Protein AF-A0A559PQI2-F1 (afdb_monomer_lite)

Sequence (240 aa):
MRKLFTILLSTFFYSIIFISCSTEQEENLELEKQQTKEYFYLKNADGSVVINIEPEMRNLTFEDLKSHNRIEDAKAFLNTYDKQGFLIPKKPKSKPEQGPQKITDFYYGYHVEEYGWSSFSDPVADSSPNEYFLGTIAESKRLEAFYLNLNGLDICYEAHLTLVGWQGTKCKGSTAGTTGQQRQIEAIRVYFNDGSGIAYYKSYIENRGWESSWSTNGAISGTTNQDLRLEGFKVRFYFY

pLDDT: mean 82.69, std 19.49, range [35.47, 98.88]

Secondary structure (DSSP, 8-state):
---------SSHHHHHHHHHHHHHHHHHHHHHHHHT------B-TTS-B-SB--HHHHHHHHHHHHHTT-HHHHHHHHHHB-TTSBB--SS-----SS-------EEEEEEETTTEEPPS------SSTTEEEEE-SSS-PPEEEEEEEETTS-EEEEEEETTTEE---EETTPPEE-SSSS--EEEEEEEETTSSEEEEEEEEETTTEE-SS-B-TT--EE-SSS---EEEEEEEEEE-

Structure (mmCIF, N/CA/C/O backbone):
data_AF-A0A559PQI2-F1
#
_entry.id   AF-A0A559PQI2-F1
#
loop_
_atom_site.group_PDB
_atom_site.id
_atom_site.type_symbol
_atom_site.label_atom_id
_atom_site.label_alt_id
_atom_site.label_comp_id
_atom_site.label_asym_id
_atom_site.label_entity_id
_atom_site.label_seq_id
_atom_site.pdbx_PDB_ins_code
_atom_site.Cartn_x
_atom_site.Cartn_y
_atom_site.Cartn_z
_atom_site.occupancy
_atom_site.B_iso_or_equiv
_atom_site.auth_seq_id
_atom_site.auth_comp_id
_atom_site.auth_asym_id
_atom_site.auth_atom_id
_atom_site.pdbx_PDB_model_num
ATOM 1 N N . MET A 1 1 ? 64.096 52.340 -43.214 1.00 45.00 1 MET A N 1
ATOM 2 C CA . MET A 1 1 ? 62.772 52.206 -43.861 1.00 45.00 1 MET A CA 1
ATOM 3 C C . MET A 1 1 ? 62.510 50.746 -44.208 1.00 45.00 1 MET A C 1
ATOM 5 O O . MET A 1 1 ? 63.093 50.263 -45.165 1.00 45.00 1 MET A O 1
ATOM 9 N N . ARG A 1 2 ? 61.683 50.052 -43.417 1.00 39.12 2 ARG A N 1
ATOM 10 C CA . ARG A 1 2 ? 60.763 48.965 -43.821 1.00 39.12 2 ARG A CA 1
ATOM 11 C C . ARG A 1 2 ? 60.080 48.471 -42.541 1.00 39.12 2 ARG A C 1
ATOM 13 O O . ARG A 1 2 ? 60.717 47.854 -41.698 1.00 39.12 2 ARG A O 1
ATOM 20 N N . LYS A 1 3 ? 58.826 48.887 -42.344 1.00 42.50 3 LYS A N 1
ATOM 21 C CA . LYS A 1 3 ? 57.988 48.480 -41.208 1.00 42.50 3 LYS A CA 1
ATOM 22 C C . LYS A 1 3 ? 57.518 47.036 -41.411 1.00 42.50 3 LYS A C 1
ATOM 24 O O . LYS A 1 3 ? 57.236 46.636 -42.537 1.00 42.50 3 LYS A O 1
ATOM 29 N N . LEU A 1 4 ? 57.461 46.313 -40.294 1.00 43.81 4 LEU A N 1
ATOM 30 C CA . LEU A 1 4 ? 56.945 44.960 -40.114 1.00 43.81 4 LEU A CA 1
ATOM 31 C C . LEU A 1 4 ? 55.523 44.813 -40.671 1.00 43.81 4 LEU A C 1
ATOM 33 O O . LEU A 1 4 ? 54.664 45.643 -40.377 1.00 43.81 4 LEU A O 1
ATOM 37 N N . PHE A 1 5 ? 55.256 43.711 -41.367 1.00 47.62 5 PHE A N 1
ATOM 38 C CA . PHE A 1 5 ? 53.900 43.205 -41.548 1.00 47.62 5 PHE A CA 1
ATOM 39 C C . PHE A 1 5 ? 53.911 41.677 -41.465 1.00 47.62 5 PHE A C 1
ATOM 41 O O . PHE A 1 5 ? 54.744 41.032 -42.098 1.00 47.62 5 PHE A O 1
ATOM 48 N N . THR A 1 6 ? 52.929 41.143 -40.728 1.00 51.44 6 THR A N 1
ATOM 49 C CA . THR A 1 6 ? 52.364 39.781 -40.837 1.00 51.44 6 THR A CA 1
ATOM 50 C C . THR A 1 6 ? 53.303 38.592 -40.651 1.00 51.44 6 THR A C 1
ATOM 52 O O . THR A 1 6 ? 53.899 38.178 -41.630 1.00 51.44 6 THR A O 1
ATOM 55 N N . ILE A 1 7 ? 53.287 37.962 -39.464 1.00 48.41 7 ILE A N 1
ATOM 56 C CA . ILE A 1 7 ? 53.014 36.516 -39.278 1.00 48.41 7 ILE A CA 1
ATOM 57 C C . ILE A 1 7 ? 52.497 36.330 -37.839 1.00 48.41 7 ILE A C 1
ATOM 59 O O . ILE A 1 7 ? 53.291 36.335 -36.906 1.00 48.41 7 ILE A O 1
ATOM 63 N N . LEU A 1 8 ? 51.182 36.202 -37.631 1.00 49.44 8 LEU A N 1
ATOM 64 C CA . LEU A 1 8 ? 50.605 35.730 -36.357 1.00 49.44 8 LEU A CA 1
ATOM 65 C C . LEU A 1 8 ? 49.117 35.397 -36.546 1.00 49.44 8 LEU A C 1
ATOM 67 O O . LEU A 1 8 ? 48.264 36.070 -35.989 1.00 49.44 8 LEU A O 1
ATOM 71 N N . LEU A 1 9 ? 48.783 34.411 -37.389 1.00 47.81 9 LEU A N 1
ATOM 72 C CA . LEU A 1 9 ? 47.435 33.815 -37.408 1.00 47.81 9 LEU A CA 1
ATOM 73 C C . LEU A 1 9 ? 47.397 32.513 -38.240 1.00 47.81 9 LEU A C 1
ATOM 75 O O . LEU A 1 9 ? 46.820 32.478 -39.319 1.00 47.81 9 LEU A O 1
ATOM 79 N N . SER A 1 10 ? 48.036 31.423 -37.801 1.00 50.91 10 SER A N 1
ATOM 80 C CA . SER A 1 10 ? 47.741 30.109 -38.423 1.00 50.91 10 SER A CA 1
ATOM 81 C C . SER A 1 10 ? 47.781 28.895 -37.497 1.00 50.91 10 SER A C 1
ATOM 83 O O . SER A 1 10 ? 47.303 27.834 -37.883 1.00 50.91 10 SER A O 1
ATOM 85 N N . THR A 1 11 ? 48.234 29.031 -36.251 1.00 48.19 11 THR A N 1
ATOM 86 C CA . THR A 1 11 ? 48.197 27.927 -35.275 1.00 48.19 11 THR A CA 1
ATOM 87 C C . THR A 1 11 ? 46.937 27.918 -34.409 1.00 48.19 11 THR A C 1
ATOM 89 O O . THR A 1 11 ? 46.647 26.910 -33.776 1.00 48.19 11 THR A O 1
ATOM 92 N N . PHE A 1 12 ? 46.141 28.994 -34.410 1.00 43.97 12 PHE A N 1
ATOM 93 C CA . PHE A 1 12 ? 44.932 29.081 -33.579 1.00 43.97 12 PHE A CA 1
ATOM 94 C C . PHE A 1 12 ? 43.677 28.488 -34.242 1.00 43.97 12 PHE A C 1
ATOM 96 O O . PHE A 1 12 ? 42.754 28.081 -33.548 1.00 43.97 12 PHE A O 1
ATOM 103 N N . PHE A 1 13 ? 43.650 28.373 -35.575 1.00 41.62 13 PHE A N 1
ATOM 104 C CA . PHE A 1 13 ? 42.501 27.803 -36.294 1.00 41.62 13 PHE A CA 1
ATOM 105 C C . PHE A 1 13 ? 42.515 26.269 -36.354 1.00 41.62 13 PHE A C 1
ATOM 107 O O . PHE A 1 13 ? 41.451 25.662 -36.379 1.00 41.62 13 PHE A O 1
ATOM 114 N N . TYR A 1 14 ? 43.690 25.630 -36.306 1.00 42.91 14 TYR A N 1
ATOM 115 C CA . TYR A 1 14 ? 43.780 24.165 -36.294 1.00 42.91 14 TYR A CA 1
ATOM 116 C C . TYR A 1 14 ? 43.374 23.563 -34.938 1.00 42.91 14 TYR A C 1
ATOM 118 O O . TYR A 1 14 ? 42.675 22.555 -34.917 1.00 42.91 14 TYR A O 1
ATOM 126 N N . SER A 1 15 ? 43.714 24.204 -33.810 1.00 45.47 15 SER A N 1
ATOM 127 C CA . SER A 1 15 ? 43.292 23.711 -32.486 1.00 45.47 15 SER A CA 1
ATOM 128 C C . SER A 1 15 ? 41.778 23.770 -32.272 1.00 45.47 15 SER A C 1
ATOM 130 O O . SER A 1 15 ? 41.232 22.871 -31.645 1.00 45.47 15 SER A O 1
ATOM 132 N N . ILE A 1 16 ? 41.078 24.779 -32.805 1.00 47.25 16 ILE A N 1
ATOM 133 C CA . ILE A 1 16 ? 39.620 24.910 -32.619 1.00 47.25 16 ILE A CA 1
ATOM 134 C C . ILE A 1 16 ? 38.858 23.820 -33.396 1.00 47.25 16 ILE A C 1
ATOM 136 O O . ILE A 1 16 ? 37.900 23.264 -32.869 1.00 47.25 16 ILE A O 1
ATOM 140 N N . ILE A 1 17 ? 39.321 23.462 -34.602 1.00 48.78 17 ILE A N 1
ATOM 141 C CA . ILE A 1 17 ? 38.698 22.422 -35.446 1.00 48.78 17 ILE A CA 1
ATOM 142 C C . ILE A 1 17 ? 38.904 21.015 -34.855 1.00 48.78 17 ILE A C 1
ATOM 144 O O . ILE A 1 17 ? 38.009 20.174 -34.924 1.00 48.78 17 ILE A O 1
ATOM 148 N N . PHE A 1 18 ? 40.063 20.747 -34.239 1.00 48.91 18 PHE A N 1
ATOM 149 C CA . PHE A 1 18 ? 40.304 19.469 -33.559 1.00 48.91 18 PHE A CA 1
ATOM 150 C C . PHE A 1 18 ? 39.478 19.321 -32.273 1.00 48.91 18 PHE A C 1
ATOM 152 O O . PHE A 1 18 ? 38.980 18.229 -32.007 1.00 48.91 18 PHE A O 1
ATOM 159 N N . ILE A 1 19 ? 39.280 20.408 -31.513 1.00 54.94 19 ILE A N 1
ATOM 160 C CA . ILE A 1 19 ? 38.457 20.389 -30.294 1.00 54.94 19 ILE A CA 1
ATOM 161 C C . ILE A 1 19 ? 36.982 20.128 -30.639 1.00 54.94 19 ILE A C 1
ATOM 163 O O . ILE A 1 19 ? 36.382 19.248 -30.026 1.00 54.94 19 ILE A O 1
ATOM 167 N N . SER A 1 20 ? 36.415 20.804 -31.650 1.00 57.22 20 SER A N 1
ATOM 168 C CA . SER A 1 20 ? 35.001 20.619 -32.026 1.00 57.22 20 SER A CA 1
ATOM 169 C C . SER A 1 20 ? 34.692 19.202 -32.525 1.00 57.22 20 SER A C 1
ATOM 171 O O . SER A 1 20 ? 33.661 18.635 -32.177 1.00 57.22 20 SER A O 1
ATOM 173 N N . CYS A 1 21 ? 35.612 18.597 -33.285 1.00 54.81 21 CYS A N 1
ATOM 174 C CA . CYS A 1 21 ? 35.465 17.224 -33.772 1.00 54.81 21 CYS A CA 1
ATOM 175 C C . CYS A 1 21 ? 35.511 16.197 -32.622 1.00 54.81 21 CYS A C 1
ATOM 177 O O . CYS A 1 21 ? 34.708 15.267 -32.589 1.00 54.81 21 CYS A O 1
ATOM 179 N N . SER A 1 22 ? 36.399 16.390 -31.634 1.00 61.47 22 SER A N 1
ATOM 180 C CA . SER A 1 22 ? 36.461 15.506 -30.458 1.00 61.47 22 SER A CA 1
ATOM 181 C C . SER A 1 22 ? 35.218 15.599 -29.569 1.00 61.47 22 SER A C 1
ATOM 183 O O . SER A 1 22 ? 34.721 14.568 -29.125 1.00 61.47 22 SER A O 1
ATOM 185 N N . THR A 1 23 ? 34.666 16.803 -29.370 1.00 66.50 23 THR A N 1
ATOM 186 C CA . THR A 1 23 ? 33.450 16.992 -28.564 1.00 66.50 23 THR A CA 1
ATOM 187 C C . THR A 1 23 ? 32.215 16.409 -29.242 1.00 66.50 23 THR A C 1
ATOM 189 O O . THR A 1 23 ? 31.408 15.765 -28.581 1.00 66.50 23 THR A O 1
ATOM 192 N N . GLU A 1 24 ? 32.084 16.562 -30.566 1.00 66.94 24 GLU A N 1
ATOM 193 C CA . GLU A 1 24 ? 30.985 15.948 -31.324 1.00 66.94 24 GLU A CA 1
ATOM 194 C C . GLU A 1 24 ? 31.076 14.415 -31.313 1.00 66.94 24 GLU A C 1
ATOM 196 O O . GLU A 1 24 ? 30.058 13.729 -31.250 1.00 66.94 24 GLU A O 1
ATOM 201 N N . GLN A 1 25 ? 32.281 13.844 -31.351 1.00 67.06 25 GLN A N 1
ATOM 202 C CA . GLN A 1 25 ? 32.464 12.393 -31.311 1.00 67.06 25 GLN A CA 1
ATOM 203 C C . GLN A 1 25 ? 32.170 11.797 -29.923 1.00 67.06 25 GLN A C 1
ATOM 205 O O . GLN A 1 25 ? 31.610 10.704 -29.836 1.00 67.06 25 GLN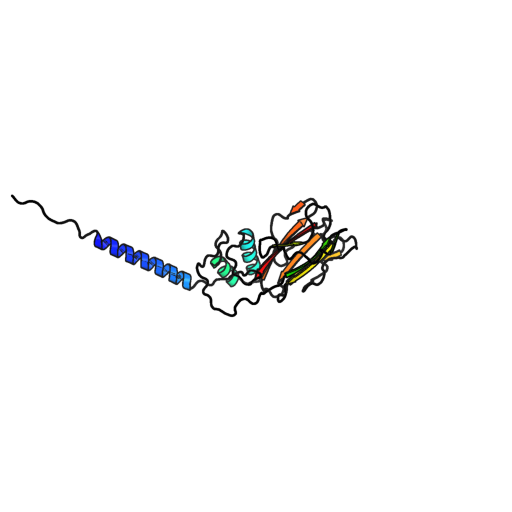 A O 1
ATOM 210 N N . GLU A 1 26 ? 32.488 12.518 -28.846 1.00 66.94 26 GLU A N 1
ATOM 211 C CA . GLU A 1 26 ? 32.107 12.145 -27.478 1.00 66.94 26 GLU A CA 1
ATOM 212 C C . GLU A 1 26 ? 30.592 12.252 -27.255 1.00 66.94 26 GLU A C 1
ATOM 214 O O . GLU A 1 26 ? 29.992 11.308 -26.740 1.00 66.94 26 GLU A O 1
ATOM 219 N N . GLU A 1 27 ? 29.955 13.331 -27.720 1.00 63.69 27 GLU A N 1
ATOM 220 C CA . GLU A 1 27 ? 28.500 13.509 -27.633 1.00 63.69 27 GLU A CA 1
ATOM 221 C C . GLU A 1 27 ? 27.753 12.429 -28.435 1.00 63.69 27 GLU A C 1
ATOM 223 O O . GLU A 1 27 ? 26.808 11.820 -27.933 1.00 63.69 27 GLU A O 1
ATOM 228 N N . ASN A 1 28 ? 28.219 12.100 -29.646 1.00 61.56 28 ASN A N 1
ATOM 229 C CA . ASN A 1 28 ? 27.643 11.026 -30.462 1.00 61.56 28 ASN A CA 1
ATOM 230 C C . ASN A 1 28 ? 27.812 9.638 -29.820 1.00 61.56 28 ASN A C 1
ATOM 232 O O . ASN A 1 28 ? 26.891 8.823 -29.874 1.00 61.56 28 ASN A O 1
ATOM 236 N N . LEU A 1 29 ? 28.946 9.372 -29.165 1.00 62.03 29 LEU A N 1
ATOM 237 C CA . LEU A 1 29 ? 29.176 8.124 -28.435 1.00 62.03 29 LEU A CA 1
ATOM 238 C C . LEU A 1 29 ? 28.301 8.025 -27.175 1.00 62.03 29 LEU A C 1
ATOM 240 O O . LEU A 1 29 ? 27.824 6.940 -26.836 1.00 62.03 29 LEU A O 1
ATOM 244 N N . GLU A 1 30 ? 28.085 9.131 -26.461 1.00 63.75 30 GLU A N 1
ATOM 245 C CA . GLU A 1 30 ? 27.144 9.184 -25.338 1.00 63.75 30 GLU A CA 1
ATOM 246 C C . GLU A 1 30 ? 25.698 8.977 -25.798 1.00 63.75 30 GLU A C 1
ATOM 248 O O . GLU A 1 30 ? 24.970 8.199 -25.176 1.00 63.75 30 GLU A O 1
ATOM 253 N N . LEU A 1 31 ? 25.305 9.580 -26.922 1.00 60.47 31 LEU A N 1
ATOM 254 C CA . LEU A 1 31 ? 23.997 9.381 -27.550 1.00 60.47 31 LEU A CA 1
ATOM 255 C C . LEU A 1 31 ? 23.790 7.921 -27.986 1.00 60.47 31 LEU A C 1
ATOM 257 O O . LEU A 1 31 ? 22.738 7.346 -27.705 1.00 60.47 31 LEU A O 1
ATOM 261 N N . GLU A 1 32 ? 24.796 7.278 -28.585 1.00 60.47 32 GLU A N 1
ATOM 262 C CA . 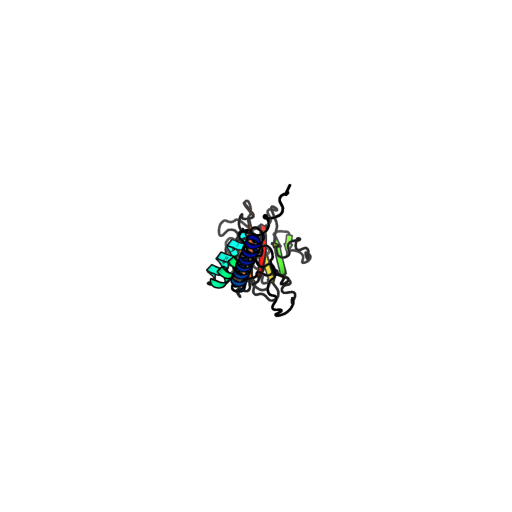GLU A 1 32 ? 24.742 5.868 -29.000 1.00 60.47 32 GLU A CA 1
ATOM 263 C C . GLU A 1 32 ? 24.699 4.906 -27.792 1.00 60.47 32 GLU A C 1
ATOM 265 O O . GLU A 1 32 ? 23.899 3.963 -27.758 1.00 60.47 32 GLU A O 1
ATOM 270 N N . LYS A 1 33 ? 25.464 5.194 -26.727 1.00 59.31 33 LYS A N 1
ATOM 271 C CA . LYS A 1 33 ? 25.374 4.486 -25.431 1.00 59.31 33 LYS A CA 1
ATOM 272 C C . LYS A 1 33 ? 24.016 4.671 -24.756 1.00 59.31 33 LYS A C 1
ATOM 274 O O . LYS A 1 33 ? 23.561 3.783 -24.040 1.00 59.31 33 LYS A O 1
ATOM 279 N N . GLN A 1 34 ? 23.364 5.813 -24.948 1.00 59.41 34 GLN A N 1
ATOM 280 C CA . GLN A 1 34 ? 22.027 6.070 -24.419 1.00 59.41 34 GLN A CA 1
ATOM 281 C C . GLN A 1 34 ? 20.937 5.392 -25.262 1.00 59.41 34 GLN A C 1
ATOM 283 O O . GLN A 1 34 ? 19.903 4.993 -24.734 1.00 59.41 34 GLN A O 1
ATOM 288 N N . GLN A 1 35 ? 21.191 5.180 -26.553 1.00 58.06 35 GLN A N 1
ATOM 289 C CA . GLN A 1 35 ? 20.267 4.551 -27.495 1.00 58.06 35 GLN A CA 1
ATOM 290 C C . GLN A 1 35 ? 20.095 3.034 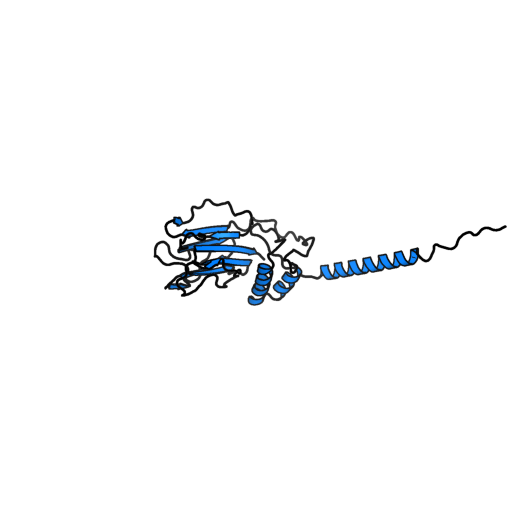-27.288 1.00 58.06 35 GLN A C 1
ATOM 292 O O . GLN A 1 35 ? 19.127 2.471 -27.802 1.00 58.06 35 GLN A O 1
ATOM 297 N N . THR A 1 36 ? 20.978 2.399 -26.509 1.00 62.50 36 THR A N 1
ATOM 298 C CA . THR A 1 36 ? 20.960 0.960 -26.174 1.00 62.50 36 THR A CA 1
ATOM 299 C C . THR A 1 36 ? 20.458 0.644 -24.761 1.00 62.50 36 THR A C 1
ATOM 301 O O . THR A 1 36 ? 20.277 -0.526 -24.434 1.00 62.50 36 THR A O 1
ATOM 304 N N . LYS A 1 37 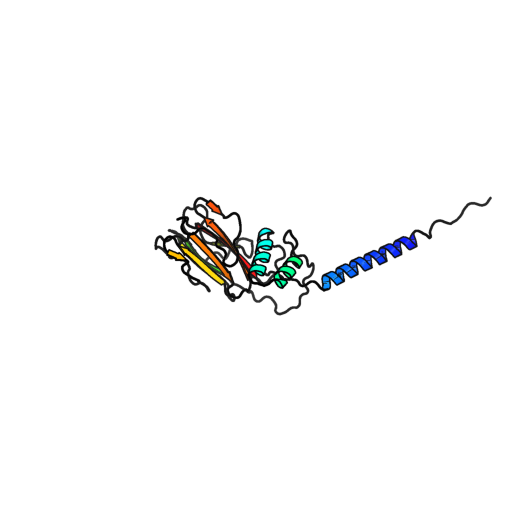? 20.223 1.652 -23.908 1.00 73.12 37 LYS A N 1
ATOM 305 C CA . LYS A 1 37 ? 19.723 1.420 -22.546 1.00 73.12 37 LYS A CA 1
ATOM 306 C C . LYS A 1 37 ? 18.231 1.106 -22.561 1.00 73.12 37 LYS A C 1
ATOM 308 O O . LYS A 1 37 ? 17.429 1.899 -23.050 1.00 73.12 37 LYS A O 1
ATOM 313 N N . GLU A 1 38 ? 17.870 -0.023 -21.962 1.00 86.88 38 GLU A N 1
ATOM 314 C CA . GLU A 1 38 ? 16.484 -0.326 -21.617 1.00 86.88 38 GLU A CA 1
ATOM 315 C C . GLU A 1 38 ? 16.053 0.491 -20.394 1.00 86.88 38 GLU A C 1
ATOM 317 O O . GLU A 1 38 ? 16.827 0.699 -19.448 1.00 86.88 38 GLU A O 1
ATOM 322 N N . TYR A 1 39 ? 14.808 0.963 -20.445 1.00 89.50 39 TYR A N 1
ATOM 323 C CA . TYR A 1 39 ? 14.169 1.774 -19.417 1.00 89.50 39 TYR A CA 1
ATOM 324 C C . TYR A 1 39 ? 12.902 1.079 -18.928 1.00 89.50 39 TYR A C 1
ATOM 326 O O . TYR A 1 39 ? 12.198 0.433 -19.702 1.00 89.50 39 TYR A O 1
ATOM 334 N N . PHE A 1 40 ? 12.603 1.267 -17.650 1.00 93.50 40 PHE A N 1
ATOM 335 C CA . PHE A 1 40 ? 11.442 0.734 -16.963 1.00 93.50 40 PHE A CA 1
ATOM 336 C C . PHE A 1 40 ? 10.689 1.894 -16.309 1.00 93.50 40 PHE A C 1
ATOM 338 O O . PHE A 1 40 ? 11.089 2.409 -15.261 1.00 93.50 40 PHE A O 1
ATOM 345 N N . TYR A 1 41 ? 9.641 2.357 -16.987 1.00 92.44 41 TYR A N 1
ATOM 346 C CA . TYR A 1 41 ? 8.893 3.546 -16.595 1.00 92.44 41 TYR A CA 1
ATOM 347 C C . TYR A 1 41 ? 7.810 3.200 -15.584 1.00 92.44 41 TYR A C 1
ATOM 349 O O . TYR A 1 41 ? 7.020 2.291 -15.811 1.00 92.44 41 TYR A O 1
ATOM 357 N N . LEU A 1 42 ? 7.729 3.987 -14.513 1.00 92.75 42 LEU A N 1
ATOM 358 C CA . LEU A 1 42 ? 6.566 3.970 -13.639 1.00 92.75 42 LEU A CA 1
ATOM 359 C C . LEU A 1 42 ? 5.490 4.902 -14.194 1.00 92.75 42 LEU A C 1
ATOM 361 O O . LEU A 1 42 ? 5.800 5.952 -14.767 1.00 92.75 42 LEU A O 1
ATOM 365 N N . LYS A 1 43 ? 4.226 4.539 -13.992 1.00 89.12 43 LYS A N 1
ATOM 366 C CA . LYS A 1 43 ? 3.059 5.341 -14.367 1.00 89.12 43 LYS A CA 1
ATOM 367 C C . LYS A 1 43 ? 2.208 5.675 -13.143 1.00 89.12 43 LYS A C 1
ATOM 369 O O . LYS A 1 43 ? 2.140 4.890 -12.198 1.00 89.12 43 LYS A O 1
ATOM 374 N N . ASN A 1 44 ? 1.567 6.838 -13.179 1.00 84.75 44 ASN A N 1
ATOM 375 C CA . ASN A 1 44 ? 0.531 7.266 -12.240 1.00 84.75 44 ASN A CA 1
ATOM 376 C C . ASN A 1 44 ? -0.820 6.614 -12.586 1.00 84.75 44 ASN A C 1
ATOM 378 O O . ASN A 1 44 ? -0.972 6.009 -13.650 1.00 84.75 44 ASN A O 1
ATOM 382 N N . ALA A 1 45 ? -1.823 6.780 -11.719 1.00 76.12 45 ALA A N 1
ATOM 383 C CA . ALA A 1 45 ? -3.175 6.227 -11.908 1.00 76.12 45 ALA A CA 1
ATOM 384 C C . ALA A 1 45 ? -3.895 6.735 -13.173 1.00 76.12 45 ALA A C 1
ATOM 386 O O . ALA A 1 45 ? -4.753 6.045 -13.732 1.00 76.12 45 ALA A O 1
ATOM 387 N N . ASP A 1 46 ? -3.514 7.919 -13.654 1.00 75.44 46 ASP A N 1
ATOM 388 C CA . ASP A 1 46 ? -3.989 8.516 -14.906 1.00 75.44 46 ASP A CA 1
ATOM 389 C C . ASP A 1 46 ? -3.213 8.039 -16.154 1.00 75.44 46 ASP A C 1
ATOM 391 O O . ASP A 1 46 ? -3.513 8.458 -17.272 1.00 75.44 46 ASP A O 1
ATOM 395 N N . GLY A 1 47 ? -2.220 7.160 -15.974 1.00 78.75 47 GLY A N 1
ATOM 396 C CA . GLY A 1 47 ? -1.352 6.631 -17.025 1.00 78.75 47 GLY A CA 1
ATOM 397 C C . GLY A 1 47 ? -0.159 7.523 -17.386 1.00 78.75 47 GLY A C 1
ATOM 398 O O . GLY A 1 47 ? 0.665 7.121 -18.211 1.00 78.75 47 GLY A O 1
ATOM 399 N N . SER A 1 48 ? -0.025 8.712 -16.792 1.00 83.69 48 SER A N 1
ATOM 400 C CA . SER A 1 48 ? 1.125 9.588 -17.029 1.00 83.69 48 SER A CA 1
ATOM 401 C C . SER A 1 48 ? 2.410 8.989 -16.452 1.00 83.69 48 SER A C 1
ATOM 403 O O . SER A 1 48 ? 2.400 8.337 -15.411 1.00 83.69 48 SER A O 1
ATOM 405 N N . VAL A 1 49 ? 3.540 9.204 -17.131 1.00 89.06 49 VAL A N 1
ATOM 406 C CA . VAL A 1 49 ? 4.849 8.734 -16.653 1.00 89.06 49 VAL A CA 1
ATOM 407 C C . VAL A 1 49 ? 5.240 9.497 -15.390 1.00 89.06 49 VAL A C 1
ATOM 409 O O . VAL A 1 49 ? 5.203 10.728 -15.358 1.00 89.06 49 VAL A O 1
ATOM 412 N N . VAL A 1 50 ? 5.675 8.768 -14.367 1.00 90.38 50 VAL A N 1
ATOM 413 C CA . VAL A 1 50 ? 6.228 9.336 -13.137 1.00 90.38 50 VAL A CA 1
ATOM 414 C C . VAL A 1 50 ? 7.549 10.017 -13.473 1.00 90.38 50 VAL A C 1
ATOM 416 O O . VAL A 1 50 ? 8.505 9.360 -13.888 1.00 90.38 50 VAL A O 1
ATOM 419 N N . ILE A 1 51 ? 7.606 11.337 -13.297 1.00 91.56 51 ILE A N 1
ATOM 420 C CA . ILE A 1 51 ? 8.801 12.150 -13.582 1.00 91.56 51 ILE A CA 1
ATOM 421 C C . ILE A 1 51 ? 9.729 12.305 -12.370 1.00 91.56 51 ILE A C 1
ATOM 423 O O . ILE A 1 51 ? 10.915 12.597 -12.530 1.00 91.56 51 ILE A O 1
ATOM 427 N N . ASN A 1 52 ? 9.190 12.118 -11.165 1.00 93.00 52 ASN A N 1
ATOM 428 C CA . ASN A 1 52 ? 9.924 12.143 -9.911 1.00 93.00 52 ASN A CA 1
ATOM 429 C C . ASN A 1 52 ? 9.314 11.113 -8.951 1.00 93.00 52 ASN A C 1
ATOM 431 O O . ASN A 1 52 ? 8.100 11.100 -8.754 1.00 93.00 52 ASN A O 1
ATOM 435 N N . ILE A 1 53 ? 10.158 10.262 -8.376 1.00 93.12 53 ILE A N 1
ATOM 436 C CA . ILE A 1 53 ? 9.808 9.311 -7.320 1.00 93.12 53 ILE A CA 1
ATOM 437 C C . ILE A 1 53 ? 10.637 9.628 -6.073 1.00 93.12 53 ILE A C 1
ATOM 439 O O . ILE A 1 53 ? 11.823 9.918 -6.179 1.00 93.12 53 ILE A O 1
ATOM 443 N N . GLU A 1 54 ? 10.050 9.548 -4.877 1.00 93.75 54 GLU A N 1
ATOM 444 C CA . GLU A 1 54 ? 10.806 9.759 -3.636 1.00 93.75 54 GLU A CA 1
ATOM 445 C C . GLU A 1 54 ? 11.997 8.777 -3.536 1.00 93.75 54 GLU A C 1
ATOM 447 O O . GLU A 1 54 ? 11.828 7.592 -3.843 1.00 93.75 54 GLU A O 1
ATOM 452 N N . PRO A 1 55 ? 13.194 9.206 -3.079 1.00 95.31 55 PRO A N 1
ATOM 453 C CA . PRO A 1 55 ? 14.377 8.339 -3.031 1.00 95.31 55 PRO A CA 1
ATOM 454 C C . PRO A 1 55 ? 14.180 7.037 -2.243 1.00 95.31 55 PRO A C 1
ATOM 456 O O . PRO A 1 55 ? 14.697 5.991 -2.637 1.00 95.31 55 PRO A O 1
ATOM 459 N N . GLU A 1 56 ? 13.412 7.089 -1.151 1.00 95.38 56 GLU A N 1
ATOM 460 C CA . GLU A 1 56 ? 13.031 5.901 -0.382 1.00 95.38 56 GLU A CA 1
ATOM 461 C C . GLU A 1 56 ? 12.190 4.944 -1.235 1.00 95.38 56 GLU A C 1
ATOM 463 O O . GLU A 1 56 ? 12.549 3.776 -1.385 1.00 95.38 56 GLU A O 1
ATOM 468 N N . MET A 1 57 ? 11.117 5.448 -1.857 1.00 95.25 57 MET A N 1
ATOM 469 C CA . MET A 1 57 ? 10.243 4.653 -2.722 1.00 95.25 57 MET A CA 1
ATOM 470 C C . MET A 1 57 ? 11.008 4.056 -3.896 1.00 95.25 57 MET A C 1
ATOM 472 O O . MET A 1 57 ? 10.810 2.888 -4.193 1.00 95.25 57 MET A O 1
ATOM 476 N N . ARG A 1 58 ? 11.943 4.798 -4.503 1.00 96.19 58 ARG A N 1
ATOM 477 C CA . ARG A 1 58 ? 12.831 4.285 -5.555 1.00 96.19 58 ARG A CA 1
ATOM 478 C C . ARG A 1 58 ? 13.620 3.065 -5.081 1.00 96.19 58 ARG A C 1
ATOM 480 O O . ARG A 1 58 ? 13.724 2.077 -5.803 1.00 96.19 58 ARG A O 1
ATOM 487 N N . ASN A 1 59 ? 14.210 3.132 -3.888 1.00 97.00 59 ASN A N 1
ATOM 488 C CA . ASN A 1 59 ? 14.952 1.998 -3.340 1.00 97.00 59 ASN A CA 1
ATOM 489 C C . ASN A 1 59 ? 14.027 0.800 -3.085 1.00 97.00 59 ASN A C 1
ATOM 491 O O . ASN A 1 59 ? 14.361 -0.326 -3.442 1.00 97.00 59 ASN A O 1
ATOM 495 N N . LEU A 1 60 ? 12.842 1.060 -2.535 1.00 97.00 60 LEU A N 1
ATOM 496 C CA . LEU A 1 60 ? 11.832 0.036 -2.306 1.00 97.00 60 LEU A CA 1
ATOM 497 C C . LEU A 1 60 ? 11.333 -0.599 -3.618 1.00 97.00 60 LEU A C 1
ATOM 499 O O . LEU A 1 60 ? 11.230 -1.818 -3.675 1.00 97.00 60 LEU A O 1
ATOM 503 N N . THR A 1 61 ? 11.112 0.172 -4.694 1.00 97.25 61 THR A N 1
ATOM 504 C CA . THR A 1 61 ? 10.750 -0.370 -6.020 1.00 97.25 61 THR A CA 1
ATOM 505 C C . THR A 1 61 ? 11.813 -1.325 -6.536 1.00 97.25 61 THR A C 1
ATOM 507 O O . THR A 1 61 ? 11.503 -2.387 -7.066 1.00 97.25 61 THR A O 1
ATOM 510 N N . PHE A 1 62 ? 13.082 -0.939 -6.405 1.00 97.19 62 PHE A N 1
ATOM 511 C CA . PHE A 1 62 ? 14.196 -1.746 -6.880 1.00 97.19 62 PHE A CA 1
ATOM 512 C C . PHE A 1 62 ? 14.278 -3.086 -6.139 1.00 97.19 62 PHE A C 1
ATOM 514 O O . PHE A 1 62 ? 14.443 -4.131 -6.772 1.00 97.19 62 PHE A O 1
ATOM 521 N N . GLU A 1 63 ? 14.138 -3.067 -4.812 1.00 97.12 63 GLU A N 1
ATOM 522 C CA . GLU A 1 63 ? 14.140 -4.291 -4.009 1.00 97.12 63 GLU A CA 1
ATOM 523 C C . GLU A 1 63 ? 12.888 -5.148 -4.244 1.00 97.12 63 GLU A C 1
ATOM 525 O O . GLU A 1 63 ? 13.002 -6.371 -4.304 1.00 97.12 63 GLU A O 1
ATOM 530 N N . ASP A 1 64 ? 11.726 -4.531 -4.473 1.00 96.25 64 ASP A N 1
ATOM 531 C CA . ASP A 1 64 ? 10.485 -5.228 -4.828 1.00 96.25 64 ASP A CA 1
ATOM 532 C C . ASP A 1 64 ? 10.585 -5.941 -6.187 1.00 96.25 64 ASP A C 1
ATOM 534 O O . ASP A 1 64 ? 10.269 -7.124 -6.302 1.00 96.25 64 ASP A O 1
ATOM 538 N N . LEU A 1 65 ? 11.119 -5.281 -7.219 1.00 95.88 65 LEU A N 1
ATOM 539 C CA . LEU A 1 65 ? 11.354 -5.924 -8.517 1.00 95.88 65 LEU A CA 1
ATOM 540 C C . LEU A 1 65 ? 12.309 -7.120 -8.377 1.00 95.88 65 LEU A C 1
ATOM 542 O O . LEU A 1 65 ? 12.080 -8.185 -8.955 1.00 95.88 65 LEU A O 1
ATOM 546 N N . LYS A 1 66 ? 13.368 -6.977 -7.570 1.00 95.94 66 LYS A N 1
ATOM 547 C CA . LYS A 1 66 ? 14.318 -8.066 -7.312 1.00 95.94 66 LYS A CA 1
ATOM 548 C C . LYS A 1 66 ? 13.687 -9.239 -6.573 1.00 95.94 66 LYS A C 1
ATOM 550 O O . LYS A 1 66 ? 13.951 -10.380 -6.950 1.00 95.94 66 LYS A O 1
ATOM 555 N N . SER A 1 67 ? 12.877 -8.978 -5.548 1.00 94.31 67 SER A N 1
ATOM 556 C CA . SER A 1 67 ? 12.232 -10.033 -4.758 1.00 94.31 67 SER A CA 1
ATOM 557 C C . SER A 1 67 ? 11.260 -10.873 -5.597 1.00 94.31 67 SER A C 1
ATOM 559 O O . SER A 1 67 ? 11.105 -12.064 -5.336 1.00 94.31 67 SER A O 1
ATOM 561 N N . HIS A 1 68 ? 10.707 -10.297 -6.669 1.00 91.31 68 HIS A N 1
ATOM 562 C CA . HIS A 1 68 ? 9.836 -10.974 -7.634 1.00 91.31 68 HIS A CA 1
ATOM 563 C C . HIS A 1 68 ? 10.576 -11.535 -8.866 1.00 91.31 68 HIS A C 1
ATOM 565 O O . HIS A 1 68 ? 9.954 -11.815 -9.889 1.00 91.31 68 HIS A O 1
ATOM 571 N N . ASN A 1 69 ? 11.901 -11.723 -8.796 1.00 94.12 69 ASN A N 1
ATOM 572 C CA . ASN A 1 69 ? 12.744 -12.235 -9.890 1.00 94.12 69 ASN A CA 1
ATOM 573 C C . ASN A 1 69 ? 12.747 -11.374 -11.171 1.00 94.12 69 ASN A C 1
ATOM 575 O O . ASN A 1 69 ? 13.160 -11.842 -12.234 1.00 94.12 69 ASN A O 1
ATOM 579 N N . ARG A 1 70 ? 12.359 -10.096 -11.092 1.00 93.94 70 ARG A N 1
ATOM 580 C CA . ARG A 1 70 ? 12.369 -9.146 -12.217 1.00 93.94 70 ARG A CA 1
ATOM 581 C C . ARG A 1 70 ? 13.697 -8.388 -12.289 1.00 93.94 70 ARG A C 1
ATOM 583 O O . ARG A 1 70 ? 13.751 -7.163 -12.230 1.00 93.94 70 ARG A O 1
ATOM 590 N N . ILE A 1 71 ? 14.802 -9.131 -12.371 1.00 94.88 71 ILE A N 1
ATOM 591 C CA . ILE A 1 71 ? 16.163 -8.578 -12.246 1.00 94.88 71 ILE A CA 1
ATOM 592 C C . ILE A 1 71 ? 16.513 -7.609 -13.384 1.00 94.88 71 ILE A C 1
ATOM 594 O O . ILE A 1 71 ? 17.134 -6.576 -13.133 1.00 94.88 71 ILE A O 1
ATOM 598 N N . GLU A 1 72 ? 16.116 -7.915 -14.621 1.00 93.94 72 GLU A N 1
ATOM 599 C CA . GLU A 1 72 ? 16.373 -7.024 -15.761 1.00 93.94 72 GLU A CA 1
ATOM 600 C C . GLU A 1 72 ? 15.524 -5.750 -15.682 1.00 93.94 72 GLU A C 1
ATOM 602 O O . GLU A 1 72 ? 16.061 -4.657 -15.858 1.00 93.94 72 GLU A O 1
ATOM 607 N N . ASP A 1 73 ? 14.260 -5.857 -15.261 1.00 94.94 73 ASP A N 1
ATOM 608 C CA . ASP A 1 73 ? 13.415 -4.687 -14.995 1.00 94.94 73 ASP A CA 1
ATOM 609 C C . ASP A 1 73 ? 13.999 -3.819 -13.875 1.00 94.94 73 ASP A C 1
ATOM 611 O O . ASP A 1 73 ? 14.034 -2.598 -13.995 1.00 94.94 73 ASP A O 1
ATOM 615 N N . ALA A 1 74 ? 14.540 -4.424 -12.812 1.00 95.50 74 ALA A N 1
ATOM 616 C CA . ALA A 1 74 ? 15.209 -3.696 -11.735 1.00 95.50 74 ALA A CA 1
ATOM 617 C C . ALA A 1 74 ? 16.442 -2.921 -12.241 1.00 95.50 74 ALA A C 1
ATOM 619 O O . ALA A 1 74 ? 16.670 -1.779 -11.837 1.00 95.50 74 ALA A O 1
ATOM 620 N N . LYS A 1 75 ? 17.232 -3.499 -13.158 1.00 94.69 75 LYS A N 1
ATOM 621 C CA . LYS A 1 75 ? 18.364 -2.803 -13.799 1.00 94.69 75 LYS A CA 1
ATOM 622 C C . LYS A 1 75 ? 17.885 -1.672 -14.714 1.00 94.69 75 LYS A C 1
ATOM 624 O O . LYS A 1 75 ? 18.414 -0.563 -14.632 1.00 94.69 75 LYS A O 1
ATOM 629 N N . ALA A 1 76 ? 16.878 -1.927 -15.548 1.00 94.62 76 ALA A N 1
ATOM 630 C CA . ALA A 1 76 ? 16.271 -0.924 -16.420 1.00 94.62 76 ALA A CA 1
ATOM 631 C C . ALA A 1 76 ? 15.630 0.223 -15.613 1.00 94.62 76 ALA A C 1
ATOM 633 O O . ALA A 1 76 ? 15.722 1.395 -15.987 1.00 94.62 76 ALA A O 1
ATOM 634 N N . PHE A 1 77 ? 15.069 -0.072 -14.442 1.00 95.56 77 PHE A N 1
ATOM 635 C CA . PHE A 1 77 ? 14.538 0.919 -13.510 1.00 95.56 77 PHE A CA 1
ATOM 636 C C . PHE A 1 77 ? 15.636 1.848 -12.975 1.00 95.56 77 PHE A C 1
ATOM 638 O O . PHE A 1 77 ? 15.467 3.070 -12.981 1.00 95.56 77 PHE A O 1
ATOM 645 N N . LEU A 1 78 ? 16.811 1.312 -12.618 1.00 94.56 78 LEU A N 1
ATOM 646 C CA . LEU A 1 78 ? 17.964 2.135 -12.225 1.00 94.56 78 LEU A CA 1
ATOM 647 C C . LEU A 1 78 ? 18.506 3.009 -13.369 1.00 94.56 78 LEU A C 1
ATOM 649 O O . LEU A 1 78 ? 19.101 4.050 -13.092 1.00 94.56 78 LEU A O 1
ATOM 653 N N . ASN A 1 79 ? 18.291 2.626 -14.632 1.00 93.81 79 ASN A N 1
ATOM 654 C CA . ASN A 1 79 ? 18.581 3.486 -15.785 1.00 93.81 79 ASN A CA 1
ATOM 655 C C . ASN A 1 79 ? 17.532 4.590 -15.977 1.00 93.81 79 ASN A C 1
ATOM 657 O O . ASN A 1 79 ? 17.808 5.574 -16.663 1.00 93.81 79 ASN A O 1
ATOM 661 N N . THR A 1 80 ? 16.335 4.422 -15.414 1.00 94.81 80 THR A N 1
ATOM 662 C CA . THR A 1 80 ? 15.187 5.312 -15.630 1.00 94.81 80 THR A CA 1
ATOM 663 C C . THR A 1 80 ? 15.178 6.474 -14.651 1.00 94.81 80 THR A C 1
ATOM 665 O O . THR A 1 80 ? 14.907 7.597 -15.067 1.00 94.81 80 THR A O 1
ATOM 668 N N . TYR A 1 81 ? 15.540 6.232 -13.390 1.00 95.50 81 TYR A N 1
ATOM 669 C CA . TYR A 1 81 ? 15.551 7.250 -12.338 1.00 95.50 81 TYR A CA 1
ATOM 670 C C . TYR A 1 81 ? 16.935 7.405 -11.713 1.00 95.50 81 TYR A C 1
ATOM 672 O O . TYR A 1 81 ? 17.561 6.419 -11.301 1.00 95.50 81 TYR A O 1
ATOM 680 N N . ASP A 1 82 ? 17.396 8.646 -11.573 1.00 95.44 82 ASP A N 1
ATOM 681 C CA . ASP A 1 82 ? 18.636 8.953 -10.861 1.00 95.44 82 ASP A CA 1
ATOM 682 C C . ASP A 1 82 ? 18.510 8.676 -9.353 1.00 95.44 82 ASP A C 1
ATOM 684 O O . ASP A 1 82 ? 17.454 8.281 -8.859 1.00 95.44 82 ASP A O 1
ATOM 688 N N . LYS A 1 83 ? 19.597 8.846 -8.592 1.00 95.44 83 LYS A N 1
ATOM 689 C CA . LYS A 1 83 ? 19.605 8.554 -7.146 1.00 95.44 83 LYS A CA 1
ATOM 690 C C . LYS A 1 83 ? 18.680 9.469 -6.337 1.00 95.44 83 LYS A C 1
ATOM 692 O O . LYS A 1 83 ? 18.299 9.101 -5.231 1.00 95.44 83 LYS A O 1
ATOM 697 N N . GLN A 1 84 ? 18.354 10.644 -6.867 1.00 95.94 84 GLN A N 1
ATOM 698 C CA . GLN A 1 84 ? 17.433 11.610 -6.279 1.00 95.94 84 GLN A CA 1
ATOM 699 C C . GLN A 1 84 ? 15.982 11.345 -6.710 1.00 95.94 84 GLN A C 1
ATOM 701 O O . GLN A 1 84 ? 15.072 11.980 -6.185 1.00 95.94 84 GLN A O 1
ATOM 706 N N . GLY A 1 85 ? 15.775 10.391 -7.621 1.00 94.50 85 GLY A N 1
ATOM 707 C CA . GLY A 1 85 ? 14.475 9.957 -8.098 1.00 94.50 85 GLY A CA 1
ATOM 708 C C . GLY A 1 85 ? 13.948 10.725 -9.304 1.00 94.50 85 GLY A C 1
ATOM 709 O O . GLY A 1 85 ? 12.797 10.518 -9.679 1.00 94.50 85 GLY A O 1
ATOM 710 N N . PHE A 1 86 ? 14.752 11.580 -9.941 1.00 95.00 86 PHE A N 1
ATOM 711 C CA . PHE A 1 86 ? 14.346 12.267 -11.166 1.00 95.00 86 PHE A CA 1
ATOM 712 C C . PHE A 1 86 ? 14.504 11.364 -12.387 1.00 95.00 86 PHE A C 1
ATOM 714 O O . PHE A 1 86 ? 15.469 10.605 -12.513 1.00 95.00 86 PHE A O 1
ATOM 721 N N . LEU A 1 87 ? 13.546 11.469 -13.307 1.00 93.56 87 LEU A N 1
ATOM 722 C CA . LEU A 1 87 ? 13.566 10.772 -14.587 1.00 93.56 87 LEU A CA 1
ATOM 723 C C . LEU A 1 87 ? 14.795 11.189 -15.420 1.00 93.56 87 LEU A C 1
ATOM 725 O O . LEU A 1 87 ? 14.987 12.367 -15.718 1.00 93.56 87 LEU A O 1
ATOM 729 N N . ILE A 1 88 ? 15.606 10.214 -15.834 1.00 91.06 88 ILE A N 1
ATOM 730 C CA . ILE A 1 88 ? 16.832 10.428 -16.620 1.00 91.06 88 ILE A CA 1
ATOM 731 C C . ILE A 1 88 ? 16.524 10.710 -18.108 1.00 91.06 88 ILE A C 1
ATOM 733 O O . ILE A 1 88 ? 17.123 11.628 -18.681 1.00 91.06 88 ILE A O 1
ATOM 737 N N . PRO A 1 89 ? 15.625 9.966 -18.793 1.00 85.12 89 PRO A N 1
ATOM 738 C CA . PRO A 1 89 ? 15.335 10.223 -20.205 1.00 85.12 89 PRO A CA 1
ATOM 739 C C . PRO A 1 89 ? 14.596 11.553 -20.425 1.00 85.12 89 PRO A C 1
ATOM 741 O O . PRO A 1 89 ? 13.440 11.702 -20.042 1.00 85.12 89 PRO A O 1
ATOM 744 N N . LYS A 1 90 ? 15.230 12.501 -21.132 1.00 66.62 90 LYS A N 1
ATOM 745 C CA . LYS A 1 90 ? 14.647 13.825 -21.452 1.00 66.62 90 LYS A CA 1
ATOM 746 C C . LYS A 1 90 ? 13.467 13.773 -22.437 1.00 66.62 90 LYS A C 1
ATOM 748 O O . LYS A 1 90 ? 12.676 14.709 -22.496 1.00 66.62 90 LYS A O 1
ATOM 753 N N . LYS A 1 91 ? 13.361 12.702 -23.232 1.00 57.88 91 LYS A N 1
ATOM 754 C CA . LYS A 1 91 ? 12.220 12.386 -24.105 1.00 57.88 91 LYS A CA 1
ATOM 755 C C . LYS A 1 91 ? 12.001 10.872 -24.064 1.00 57.88 91 LYS A C 1
ATOM 757 O O . LYS A 1 91 ? 12.831 10.157 -24.629 1.00 57.88 91 LYS A O 1
ATOM 762 N N . PRO A 1 92 ? 10.944 10.352 -23.421 1.00 52.91 92 PRO A N 1
ATOM 763 C CA . PRO A 1 92 ? 10.586 8.953 -23.619 1.00 52.91 92 PRO A CA 1
ATOM 764 C C . PRO A 1 92 ? 10.346 8.749 -25.121 1.00 52.91 92 PRO A C 1
ATOM 766 O O . PRO A 1 92 ? 9.669 9.563 -25.752 1.00 52.91 92 PRO A O 1
ATOM 769 N N . LYS A 1 93 ? 10.931 7.712 -25.734 1.00 44.59 93 LYS A N 1
ATOM 770 C CA . LYS A 1 93 ? 10.540 7.324 -27.095 1.00 44.59 93 LYS A CA 1
ATOM 771 C C . LYS A 1 93 ? 9.070 6.913 -27.017 1.00 44.59 93 LYS A C 1
ATOM 773 O O . LYS A 1 93 ? 8.764 5.802 -26.600 1.00 44.59 93 LYS A O 1
ATOM 778 N N . SER A 1 94 ? 8.157 7.812 -27.374 1.00 41.78 94 SER A N 1
ATOM 779 C CA . SER A 1 94 ? 6.741 7.487 -27.488 1.00 41.78 94 SER A CA 1
ATOM 780 C C . SER A 1 94 ? 6.567 6.535 -28.665 1.00 41.78 94 SER A C 1
ATOM 782 O O . SER A 1 94 ? 6.490 6.969 -29.815 1.00 41.78 94 SER A O 1
ATOM 784 N N . LYS A 1 95 ? 6.491 5.234 -28.390 1.00 37.19 95 LYS A N 1
ATOM 785 C CA . LYS A 1 95 ? 5.665 4.359 -29.214 1.00 37.19 95 LYS A CA 1
ATOM 786 C C . LYS A 1 95 ? 4.236 4.543 -28.684 1.00 37.19 95 LYS A C 1
ATOM 788 O O . LYS A 1 95 ? 4.004 4.218 -27.521 1.00 37.19 95 LYS A O 1
ATOM 793 N N . PRO A 1 96 ? 3.303 5.146 -29.444 1.00 49.34 96 PRO A N 1
ATOM 794 C CA . PRO A 1 96 ? 1.933 5.295 -28.986 1.00 49.34 96 PRO A CA 1
ATOM 795 C C . PRO A 1 96 ? 1.248 3.936 -29.138 1.00 49.34 96 PRO A C 1
ATOM 797 O O . PRO A 1 96 ? 0.624 3.660 -30.156 1.00 49.34 96 PRO A O 1
ATOM 800 N N . GLU A 1 97 ? 1.387 3.063 -28.146 1.00 47.06 97 GLU A N 1
ATOM 801 C CA . GLU A 1 97 ? 0.508 1.903 -28.014 1.00 47.06 97 GLU A CA 1
ATOM 802 C C . GLU A 1 97 ? -0.583 2.257 -27.002 1.00 47.06 97 GLU A C 1
ATOM 804 O O . GLU A 1 97 ? -0.487 1.986 -25.814 1.00 47.06 97 GLU A O 1
ATOM 809 N N . GLN A 1 98 ? -1.603 2.919 -27.568 1.00 35.47 98 GLN A N 1
ATOM 810 C CA . GLN A 1 98 ? -2.887 3.339 -26.999 1.00 35.47 98 GLN A CA 1
ATOM 811 C C . GLN A 1 98 ? -2.816 4.527 -26.019 1.00 35.47 98 GLN A C 1
ATOM 813 O O . GLN A 1 98 ? -2.193 4.478 -24.966 1.00 35.47 98 GLN A O 1
ATOM 818 N N . GLY A 1 99 ? -3.460 5.637 -26.415 1.00 44.41 99 GLY A N 1
ATOM 819 C CA . GLY A 1 99 ? -3.633 6.837 -25.585 1.00 44.41 99 GLY A CA 1
ATOM 820 C C . GLY A 1 99 ? -4.370 6.530 -24.276 1.00 44.41 99 GLY A C 1
ATOM 821 O O . GLY A 1 99 ? -4.931 5.442 -24.146 1.00 44.41 99 GLY A O 1
ATOM 822 N N . PRO A 1 100 ? -4.372 7.457 -23.302 1.00 40.62 100 PRO A N 1
ATOM 823 C CA . PRO A 1 100 ? -4.785 7.155 -21.941 1.00 40.62 100 PRO A CA 1
ATOM 824 C C . PRO A 1 100 ? -6.256 6.739 -21.935 1.00 40.62 100 PRO A C 1
ATOM 826 O O . PRO A 1 100 ? -7.158 7.571 -22.026 1.00 40.62 100 PRO A O 1
ATOM 829 N N . GLN A 1 101 ? -6.517 5.440 -21.802 1.00 45.66 101 GLN A N 1
ATOM 830 C CA . GLN A 1 101 ? -7.711 5.047 -21.077 1.00 45.66 101 GLN A CA 1
ATOM 831 C C . GLN A 1 101 ? -7.466 5.556 -19.661 1.00 45.66 101 GLN A C 1
ATOM 833 O O . GLN A 1 101 ? -6.393 5.334 -19.119 1.00 45.66 101 GLN A O 1
ATOM 838 N N . LYS A 1 102 ? -8.386 6.327 -19.093 1.00 49.28 102 LYS A N 1
ATOM 839 C CA . LYS A 1 102 ? -8.343 6.721 -17.682 1.00 49.28 102 LYS A CA 1
ATOM 840 C C . LYS A 1 102 ? -8.252 5.425 -16.862 1.00 49.28 102 LYS A C 1
ATOM 842 O O . LYS A 1 102 ? -9.259 4.731 -16.758 1.00 49.28 102 LYS A O 1
ATOM 847 N N . ILE A 1 103 ? -7.052 5.032 -16.417 1.00 51.81 103 ILE A N 1
ATOM 848 C CA . ILE A 1 103 ? -6.814 3.615 -16.088 1.00 51.81 103 ILE A CA 1
ATOM 849 C C . ILE A 1 103 ? -7.490 3.230 -14.778 1.00 51.81 103 ILE A C 1
ATOM 851 O O . ILE A 1 103 ? -7.914 2.092 -14.667 1.00 51.81 103 ILE A O 1
ATOM 855 N N . THR A 1 104 ? -7.688 4.121 -13.806 1.00 57.44 104 THR A N 1
ATOM 856 C CA . THR A 1 104 ? -8.260 3.668 -12.530 1.00 57.44 104 THR A CA 1
ATOM 857 C C . THR A 1 104 ? -9.038 4.763 -11.819 1.00 57.44 104 THR A C 1
ATOM 859 O O . THR A 1 104 ? -8.479 5.731 -11.316 1.00 57.44 104 THR A O 1
ATOM 862 N N . ASP A 1 105 ? -10.354 4.600 -11.731 1.00 72.31 105 ASP A N 1
ATOM 863 C CA . ASP A 1 105 ? -11.075 5.194 -10.613 1.00 72.31 105 ASP A CA 1
ATOM 864 C C . ASP A 1 105 ? -10.709 4.365 -9.373 1.00 72.31 105 ASP A C 1
ATOM 866 O O . ASP A 1 105 ? -11.026 3.171 -9.295 1.00 72.31 105 ASP A O 1
ATOM 870 N N . PHE A 1 106 ? -9.957 4.966 -8.449 1.00 80.50 106 PHE A N 1
ATOM 871 C CA . PHE A 1 106 ? -9.679 4.356 -7.156 1.00 80.50 106 PHE A CA 1
ATOM 872 C C . PHE A 1 106 ? -10.866 4.592 -6.230 1.00 80.50 106 PHE A C 1
ATOM 874 O O . PHE A 1 106 ? -11.105 5.710 -5.776 1.00 80.50 106 PHE A O 1
ATOM 881 N N . TYR A 1 107 ? -11.607 3.528 -5.948 1.00 84.38 107 TYR A N 1
ATOM 882 C CA . TYR A 1 107 ? -12.675 3.532 -4.964 1.00 84.38 107 TYR A CA 1
ATOM 883 C C . TYR A 1 107 ? -12.177 2.874 -3.695 1.00 84.38 107 TYR A C 1
ATOM 885 O O . TYR A 1 107 ? -11.721 1.731 -3.697 1.00 84.38 107 TYR A O 1
ATOM 893 N N . TYR A 1 108 ? -12.320 3.574 -2.587 1.00 90.31 108 TYR A N 1
ATOM 894 C CA . TYR A 1 108 ? -11.980 3.047 -1.284 1.00 90.31 108 TYR A CA 1
ATOM 895 C C . TYR A 1 108 ? -12.992 3.522 -0.254 1.00 90.31 108 TYR A C 1
ATOM 897 O O . TYR A 1 108 ? -13.819 4.397 -0.515 1.00 90.31 108 TYR A O 1
ATOM 905 N N . GLY A 1 109 ? -12.950 2.896 0.908 1.00 92.06 109 GLY A N 1
ATOM 906 C CA . GLY A 1 109 ? -13.739 3.299 2.054 1.00 92.06 109 GLY A CA 1
ATOM 907 C C . GLY A 1 109 ? -13.170 2.669 3.302 1.00 92.06 109 GLY A C 1
ATOM 908 O O . GLY A 1 109 ? -12.487 1.642 3.249 1.00 92.06 109 GLY A O 1
ATOM 909 N N . TYR A 1 110 ? -13.438 3.301 4.431 1.00 95.12 110 TYR A N 1
ATOM 910 C CA . TYR A 1 110 ? -12.948 2.848 5.719 1.00 95.12 110 TYR A CA 1
ATOM 911 C C . TYR A 1 110 ? -13.991 3.086 6.802 1.00 95.12 110 TYR A C 1
ATOM 913 O O . TYR A 1 110 ? -14.797 4.008 6.717 1.00 95.12 110 TYR A O 1
ATOM 921 N N . HIS A 1 111 ? -13.988 2.222 7.808 1.00 95.75 111 HIS A N 1
ATOM 922 C CA . HIS A 1 111 ? -14.847 2.303 8.973 1.00 95.75 111 HIS A CA 1
ATOM 923 C C . HIS A 1 111 ? -14.010 2.677 10.186 1.00 95.75 111 HIS A C 1
ATOM 925 O O . HIS A 1 111 ? -13.068 1.959 10.537 1.00 95.75 111 HIS A O 1
ATOM 931 N N . VAL A 1 112 ? -14.387 3.766 10.844 1.00 95.25 112 VAL A N 1
ATOM 932 C CA . VAL A 1 112 ? -13.765 4.222 12.088 1.00 95.25 112 VAL A CA 1
ATOM 933 C C . VAL A 1 112 ? -14.732 3.984 13.237 1.00 95.25 112 VAL A C 1
ATOM 935 O O . VAL A 1 112 ? -15.945 4.158 13.094 1.00 95.25 112 VAL A O 1
ATOM 938 N N . GLU A 1 113 ? -14.195 3.567 14.380 1.00 94.56 113 GLU A N 1
ATOM 939 C CA . GLU A 1 113 ? -14.960 3.480 15.622 1.00 94.56 113 GLU A CA 1
ATOM 940 C C . GLU A 1 113 ? -15.769 4.761 15.878 1.00 94.56 113 GLU A C 1
ATOM 942 O O . GLU A 1 113 ? -15.251 5.866 15.749 1.00 94.56 113 GLU A O 1
ATOM 947 N N . GLU A 1 114 ? -17.035 4.589 16.271 1.00 92.56 114 GLU A N 1
ATOM 948 C CA . GLU A 1 114 ? -18.021 5.647 16.557 1.00 92.56 114 GLU A CA 1
ATOM 949 C C . GLU A 1 114 ? -18.414 6.546 15.374 1.00 92.56 114 GLU A C 1
ATOM 951 O O . GLU A 1 114 ? -19.528 7.066 15.373 1.00 92.56 114 GLU A O 1
ATOM 956 N N . TYR A 1 115 ? -17.570 6.705 14.354 1.00 92.88 115 TYR A N 1
ATOM 957 C CA . TYR A 1 115 ? -17.878 7.521 13.174 1.00 92.88 115 TYR A CA 1
ATOM 958 C C . TYR A 1 115 ? -18.577 6.732 12.070 1.00 92.88 115 TYR A C 1
ATOM 960 O O . TYR A 1 115 ? -19.314 7.305 11.270 1.00 92.88 115 TYR A O 1
ATOM 968 N N . GLY A 1 116 ? -18.386 5.415 12.035 1.00 93.31 116 GLY A N 1
ATOM 969 C CA . GLY A 1 116 ? -18.965 4.581 10.998 1.00 93.31 116 GLY A CA 1
ATOM 970 C C . GLY A 1 116 ? -18.117 4.546 9.728 1.00 93.31 116 GLY A C 1
ATOM 971 O O . GLY A 1 116 ? -16.919 4.836 9.733 1.00 93.31 116 GLY A O 1
ATOM 972 N N . TRP A 1 117 ? -18.755 4.160 8.622 1.00 93.81 117 TRP A N 1
ATOM 973 C CA . TRP A 1 117 ? -18.139 4.201 7.298 1.00 93.81 117 TRP A CA 1
ATOM 974 C C . TRP A 1 117 ? -17.968 5.644 6.820 1.00 93.81 117 TRP A C 1
ATOM 976 O O . TRP A 1 117 ? -18.898 6.446 6.905 1.00 93.81 117 TRP A O 1
ATOM 986 N N . SER A 1 118 ? -16.798 5.945 6.258 1.00 89.12 118 SER A N 1
ATOM 987 C CA . SER A 1 118 ? -16.519 7.194 5.554 1.00 89.12 118 SER A CA 1
ATOM 988 C C . SER A 1 118 ? -17.624 7.484 4.530 1.00 89.12 118 SER A C 1
ATOM 990 O O . SER A 1 118 ? -17.925 6.636 3.685 1.00 89.12 118 SER A O 1
ATOM 992 N N . SER A 1 119 ? -18.234 8.672 4.594 1.00 67.19 119 SER A N 1
ATOM 993 C CA . SER A 1 119 ? -19.229 9.097 3.601 1.00 67.19 119 SER A CA 1
ATOM 994 C C . SER A 1 119 ? -18.558 9.235 2.229 1.00 67.19 119 SER A C 1
ATOM 996 O O . SER A 1 119 ? -17.494 9.834 2.128 1.00 67.19 119 SER A O 1
ATOM 998 N N . PHE A 1 120 ? -19.173 8.676 1.181 1.00 57.41 120 PHE A N 1
ATOM 999 C CA . PHE A 1 120 ? -18.647 8.520 -0.193 1.00 57.41 120 PHE A CA 1
ATOM 1000 C C . PHE A 1 120 ? -18.365 9.826 -0.973 1.00 57.41 120 PHE A C 1
ATOM 1002 O O . PHE A 1 120 ? -18.356 9.831 -2.203 1.00 57.41 120 PHE A O 1
ATOM 1009 N N . SER A 1 121 ? -18.152 10.950 -0.300 1.00 42.22 121 SER A N 1
ATOM 1010 C CA . SER A 1 121 ? -17.943 12.251 -0.924 1.00 42.22 121 SER A CA 1
ATOM 1011 C C . SER A 1 121 ? -16.628 12.866 -0.471 1.00 42.22 121 SER A C 1
ATOM 1013 O O . SER A 1 121 ? -16.634 13.908 0.174 1.00 42.22 121 SER A O 1
ATOM 1015 N N . ASP A 1 122 ? -15.509 12.250 -0.839 1.00 44.22 122 ASP A N 1
ATOM 1016 C CA . ASP A 1 122 ? -14.274 13.020 -0.971 1.00 44.22 122 ASP A CA 1
ATOM 1017 C C . ASP A 1 122 ? -13.557 12.682 -2.284 1.00 44.22 122 ASP A C 1
ATOM 1019 O O . ASP A 1 122 ? -12.628 11.879 -2.326 1.00 44.22 122 ASP A O 1
ATOM 1023 N N . PRO A 1 123 ? -13.994 13.285 -3.408 1.00 42.53 123 PRO A N 1
ATOM 1024 C CA . PRO A 1 123 ? -13.169 13.379 -4.606 1.00 42.53 123 PRO A CA 1
ATOM 1025 C C . PRO A 1 123 ? -11.983 14.342 -4.417 1.00 42.53 123 PRO A C 1
ATOM 1027 O O . PRO A 1 123 ? -11.217 14.540 -5.359 1.00 42.53 123 PRO A O 1
ATOM 1030 N N . VAL A 1 124 ? -11.799 14.936 -3.231 1.00 44.34 124 VAL A N 1
ATOM 1031 C CA . VAL A 1 124 ? -10.589 15.687 -2.897 1.00 44.34 124 VAL A CA 1
ATOM 1032 C C . VAL A 1 124 ? -9.525 14.694 -2.440 1.00 44.34 124 VAL A C 1
ATOM 1034 O O . VAL A 1 124 ? -9.117 14.645 -1.283 1.00 44.34 124 VAL A O 1
ATOM 1037 N N . ALA A 1 125 ? -9.058 13.898 -3.406 1.00 43.47 125 ALA A N 1
ATOM 1038 C CA . ALA A 1 125 ? -7.671 13.481 -3.395 1.00 43.47 125 ALA A CA 1
ATOM 1039 C C . ALA A 1 125 ? -6.864 14.766 -3.200 1.00 43.47 125 ALA A C 1
ATOM 1041 O O . ALA A 1 125 ? -6.881 15.668 -4.046 1.00 43.47 125 ALA A O 1
ATOM 1042 N N . ASP A 1 126 ? -6.256 14.873 -2.023 1.00 40.88 126 ASP A N 1
ATOM 1043 C CA . ASP A 1 126 ? -5.207 15.827 -1.731 1.00 40.88 126 ASP A CA 1
ATOM 1044 C C . ASP A 1 126 ? -4.295 15.926 -2.961 1.00 40.88 126 ASP A C 1
ATOM 1046 O O . ASP A 1 126 ? -4.090 14.950 -3.678 1.00 40.88 126 ASP A O 1
ATOM 1050 N N . SER A 1 127 ? -3.804 17.124 -3.231 1.00 41.06 127 SER A N 1
ATOM 1051 C CA . SER A 1 127 ? -3.078 17.597 -4.421 1.00 41.06 127 SER A CA 1
ATOM 1052 C C . SER A 1 127 ? -1.887 16.753 -4.943 1.00 41.06 127 SER A C 1
ATOM 1054 O O . SER A 1 127 ? -1.193 17.174 -5.869 1.00 41.06 127 SER A O 1
ATOM 1056 N N . SER A 1 128 ? -1.657 15.558 -4.397 1.00 52.16 128 SER A N 1
ATOM 1057 C CA . SER A 1 128 ? -0.785 14.502 -4.895 1.00 52.16 128 SER A CA 1
ATOM 1058 C C . SER A 1 128 ? -1.612 13.379 -5.554 1.00 52.16 128 SER A C 1
ATOM 1060 O O . SER A 1 128 ? -2.326 12.657 -4.858 1.00 52.16 128 SER A O 1
ATOM 1062 N N . PRO A 1 129 ? -1.499 13.157 -6.878 1.00 57.59 129 PRO A N 1
ATOM 1063 C CA . PRO A 1 129 ? -2.389 12.272 -7.641 1.00 57.59 129 PRO A CA 1
ATOM 1064 C C . PRO A 1 129 ? -2.363 10.788 -7.239 1.00 57.59 129 PRO A C 1
ATOM 1066 O O . PRO A 1 129 ? -3.126 10.010 -7.801 1.00 57.59 129 PRO A O 1
ATOM 1069 N N . ASN A 1 130 ? -1.515 10.375 -6.290 1.00 70.56 130 ASN A 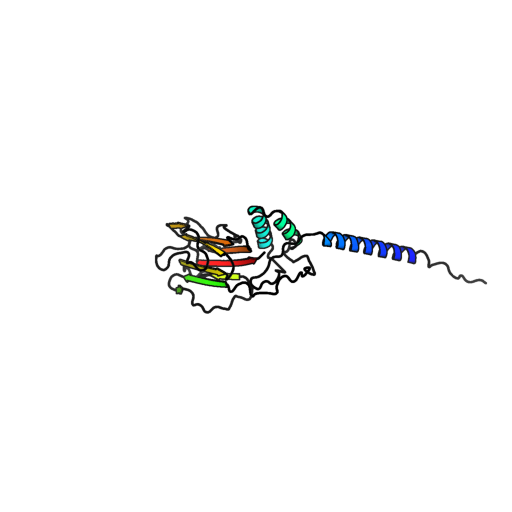N 1
ATOM 1070 C CA . ASN A 1 130 ? -1.417 8.981 -5.867 1.00 70.56 130 ASN A CA 1
ATOM 1071 C C . ASN A 1 130 ? -1.183 8.805 -4.356 1.00 70.56 130 ASN A C 1
ATOM 1073 O O . ASN A 1 130 ? -0.574 7.808 -3.994 1.00 70.56 130 ASN A O 1
ATOM 1077 N N . GLU A 1 131 ? -1.575 9.725 -3.464 1.00 85.75 131 GLU A N 1
ATOM 1078 C CA . GLU A 1 131 ? -1.591 9.431 -2.016 1.00 85.75 131 GLU A CA 1
ATOM 1079 C C . GLU A 1 131 ? -3.010 9.456 -1.463 1.00 85.75 131 GLU A C 1
ATOM 1081 O O . GLU A 1 131 ? -3.695 10.470 -1.529 1.00 85.75 131 GLU A O 1
ATOM 1086 N N . TYR A 1 132 ? -3.423 8.340 -0.870 1.00 87.94 132 TYR A N 1
ATOM 1087 C CA . TYR A 1 132 ? -4.746 8.178 -0.285 1.00 87.94 132 TYR A CA 1
ATOM 1088 C C . TYR A 1 132 ? -4.620 7.872 1.198 1.00 87.94 132 TYR A C 1
ATOM 1090 O O . TYR A 1 132 ? -3.825 7.021 1.601 1.00 87.94 132 TYR A O 1
ATOM 1098 N N . PHE A 1 133 ? -5.416 8.564 2.005 1.00 92.56 133 PHE A N 1
ATOM 1099 C CA . PHE A 1 133 ? -5.476 8.382 3.447 1.00 92.56 133 PHE A CA 1
ATOM 1100 C C . PHE A 1 133 ? -6.791 7.701 3.845 1.00 92.56 133 PHE A C 1
ATOM 1102 O O . PHE A 1 133 ? -7.859 8.059 3.346 1.00 92.56 133 PHE A O 1
ATOM 1109 N N . LEU A 1 134 ? -6.702 6.708 4.730 1.00 94.06 134 LEU A N 1
ATOM 1110 C CA . LEU A 1 134 ? -7.836 5.951 5.250 1.00 94.06 134 LEU A CA 1
ATOM 1111 C C . LEU A 1 134 ? -7.752 5.895 6.776 1.00 94.06 134 LEU A C 1
ATOM 1113 O O . LEU A 1 134 ? -6.768 5.385 7.302 1.00 94.06 134 LEU A O 1
ATOM 1117 N N . GLY A 1 135 ? -8.784 6.365 7.478 1.00 95.00 135 GLY A N 1
ATOM 1118 C CA . GLY A 1 135 ? -8.867 6.357 8.944 1.00 95.00 135 GLY A CA 1
ATOM 1119 C C . GLY A 1 135 ? -8.799 7.752 9.574 1.00 95.00 135 GLY A C 1
ATOM 1120 O O . GLY A 1 135 ? -9.316 8.715 9.010 1.00 95.00 135 GLY A O 1
ATOM 1121 N N . THR A 1 136 ? -8.182 7.844 10.752 1.00 94.81 136 THR A N 1
ATOM 1122 C CA . THR A 1 136 ? -7.973 9.074 11.540 1.00 94.81 136 THR A CA 1
ATOM 1123 C C . THR A 1 136 ? -6.511 9.233 11.964 1.00 94.81 136 THR A C 1
ATOM 1125 O O . THR A 1 136 ? -5.710 8.305 11.841 1.00 94.81 136 THR A O 1
ATOM 1128 N N . ILE A 1 137 ? -6.146 10.423 12.448 1.00 95.25 137 ILE A N 1
ATOM 1129 C CA . ILE A 1 137 ? -4.797 10.733 12.942 1.00 95.25 137 ILE A CA 1
ATOM 1130 C C . ILE A 1 137 ? -4.914 11.374 14.322 1.00 95.25 137 ILE A C 1
ATOM 1132 O O . ILE A 1 137 ? -5.458 12.467 14.440 1.00 95.25 137 ILE A O 1
ATOM 1136 N N . ALA A 1 138 ? -4.322 10.743 15.335 1.00 95.06 138 ALA A N 1
ATOM 1137 C CA . ALA A 1 138 ? -4.255 11.252 16.707 1.00 95.06 138 ALA A CA 1
ATOM 1138 C C . ALA A 1 138 ? -5.627 11.501 17.363 1.00 95.06 138 ALA A C 1
ATOM 1140 O O . ALA A 1 138 ? -5.735 12.287 18.304 1.00 95.06 138 ALA A O 1
ATOM 1141 N N . GLU A 1 139 ? -6.673 10.823 16.894 1.00 95.62 139 GLU A N 1
ATOM 1142 C CA . GLU A 1 139 ? -8.030 10.956 17.440 1.00 95.62 139 GLU A CA 1
ATOM 1143 C C . GLU A 1 139 ? -8.341 9.881 18.480 1.00 95.62 139 GLU A C 1
ATOM 1145 O O . GLU A 1 139 ? -9.407 9.885 19.093 1.00 95.62 139 GLU A O 1
ATOM 1150 N N . SER A 1 140 ? -7.415 8.943 18.695 1.00 94.81 140 SER A N 1
ATOM 1151 C CA . SER A 1 140 ? -7.638 7.767 19.536 1.00 94.81 140 SER A CA 1
ATOM 1152 C C . SER A 1 140 ? -8.813 6.894 19.075 1.00 94.81 140 SER A C 1
ATOM 1154 O O . SER A 1 140 ? -9.333 6.099 19.854 1.00 94.81 140 SER A O 1
ATOM 1156 N N . LYS A 1 141 ? -9.216 7.009 17.804 1.00 95.19 141 LYS A N 1
ATOM 1157 C CA . LYS A 1 141 ? -10.237 6.168 17.175 1.00 95.19 141 LYS A CA 1
ATOM 1158 C C . LYS A 1 141 ? -9.579 5.092 16.331 1.00 95.19 141 LYS A C 1
ATOM 1160 O O . LYS A 1 141 ? -8.620 5.354 15.610 1.00 95.19 141 LYS A O 1
ATOM 1165 N N . ARG A 1 142 ? -10.063 3.855 16.449 1.00 95.94 142 ARG A N 1
ATOM 1166 C CA . ARG A 1 142 ? -9.516 2.726 15.686 1.00 95.94 142 ARG A CA 1
ATOM 1167 C C . ARG A 1 142 ? -10.098 2.649 14.284 1.00 95.94 142 ARG A C 1
ATOM 1169 O O . ARG A 1 142 ? -11.303 2.817 14.090 1.00 95.94 142 ARG A O 1
ATOM 1176 N N . LEU A 1 143 ? -9.244 2.273 13.342 1.00 97.12 143 LEU A N 1
ATOM 1177 C CA . LEU A 1 143 ? -9.663 1.718 12.069 1.00 97.12 143 LEU A CA 1
ATOM 1178 C C . LEU A 1 143 ? -10.186 0.292 12.306 1.00 97.12 143 LEU A C 1
ATOM 1180 O O . LEU A 1 143 ? -9.467 -0.581 12.799 1.00 97.12 143 LEU A O 1
ATOM 1184 N N . GLU A 1 144 ? -11.449 0.055 11.967 1.00 97.06 144 GLU A N 1
ATOM 1185 C CA . GLU A 1 144 ? -12.111 -1.237 12.188 1.00 97.06 144 GLU A CA 1
ATOM 1186 C C . GLU A 1 144 ? -12.231 -2.068 10.909 1.00 97.06 144 GLU A C 1
ATOM 1188 O O . GLU A 1 144 ? -12.157 -3.298 10.947 1.00 97.06 144 GLU A O 1
ATOM 1193 N N . ALA A 1 145 ? -12.428 -1.403 9.770 1.00 97.06 145 ALA A N 1
ATOM 1194 C CA . ALA A 1 145 ? -12.554 -2.050 8.474 1.00 97.06 145 ALA A CA 1
ATOM 1195 C C . ALA A 1 145 ? -12.152 -1.108 7.340 1.00 97.06 145 ALA A C 1
ATOM 1197 O O . ALA A 1 145 ? -12.220 0.110 7.480 1.00 97.06 145 ALA A O 1
ATOM 1198 N N . PHE A 1 146 ? -11.767 -1.669 6.200 1.00 97.38 146 PHE A N 1
ATOM 1199 C CA . PHE A 1 146 ? -11.559 -0.909 4.973 1.00 97.38 146 PHE A CA 1
ATOM 1200 C C . PHE A 1 146 ? -11.778 -1.781 3.740 1.00 97.38 146 PHE A C 1
ATOM 1202 O O . PHE A 1 146 ? -11.787 -3.012 3.811 1.00 97.38 146 PHE A O 1
ATOM 1209 N N . TYR A 1 147 ? -11.949 -1.133 2.596 1.00 96.19 147 TYR A N 1
ATOM 1210 C CA . TYR A 1 147 ? -11.857 -1.775 1.296 1.00 96.19 147 TYR A CA 1
ATOM 1211 C C . TYR A 1 147 ? -11.137 -0.857 0.314 1.00 96.19 147 TYR A C 1
ATOM 1213 O O . TYR A 1 147 ? -11.255 0.366 0.374 1.00 96.19 147 TYR A O 1
ATOM 1221 N N . LEU A 1 148 ? -10.415 -1.478 -0.610 1.00 93.69 148 LEU A N 1
ATOM 1222 C CA . LEU A 1 148 ? -9.745 -0.849 -1.739 1.00 93.69 148 LEU A CA 1
ATOM 1223 C C . LEU A 1 148 ? -10.251 -1.489 -3.038 1.00 93.69 148 LEU A C 1
ATOM 1225 O O . LEU A 1 148 ? -10.453 -2.709 -3.106 1.00 93.69 148 LEU A O 1
ATOM 1229 N N . ASN A 1 149 ? -10.438 -0.679 -4.071 1.00 89.69 149 ASN A N 1
ATOM 1230 C CA . ASN A 1 149 ? -10.766 -1.120 -5.417 1.00 89.69 149 ASN A CA 1
ATOM 1231 C C . ASN A 1 149 ? -10.145 -0.165 -6.444 1.00 89.69 149 ASN A C 1
ATOM 1233 O O . ASN A 1 149 ? -10.544 0.991 -6.548 1.00 89.69 149 ASN A O 1
ATOM 1237 N N . LEU A 1 150 ? -9.184 -0.664 -7.215 1.00 85.19 150 LEU A N 1
ATOM 1238 C CA . LEU A 1 150 ? -8.658 0.013 -8.395 1.00 85.19 150 LEU A CA 1
ATOM 1239 C C . LEU A 1 150 ? -9.317 -0.622 -9.615 1.00 85.19 150 LEU A C 1
ATOM 1241 O O . LEU A 1 150 ? -9.018 -1.767 -9.953 1.00 85.19 150 LEU A O 1
ATOM 1245 N N . ASN A 1 151 ? -10.235 0.099 -10.258 1.00 80.31 151 ASN A N 1
ATOM 1246 C CA . ASN A 1 151 ? -10.958 -0.435 -11.409 1.00 80.31 151 ASN A CA 1
ATOM 1247 C C . ASN A 1 151 ? -9.993 -0.898 -12.508 1.00 80.31 151 ASN A C 1
ATOM 1249 O O . ASN A 1 151 ? -9.240 -0.097 -13.039 1.00 80.31 151 ASN A O 1
ATOM 1253 N N . GLY A 1 152 ? -10.056 -2.178 -12.879 1.00 78.69 152 GLY A N 1
ATOM 1254 C CA . GLY A 1 152 ? -9.233 -2.742 -13.953 1.00 78.69 152 GLY A CA 1
ATOM 1255 C C . GLY A 1 152 ? -7.881 -3.313 -13.517 1.00 78.69 152 GLY A C 1
ATOM 1256 O O . GLY A 1 152 ? -7.188 -3.857 -14.370 1.00 78.69 152 GLY A O 1
ATOM 1257 N N . LEU A 1 153 ? -7.533 -3.259 -12.225 1.00 84.38 153 LEU A N 1
ATOM 1258 C CA . LEU A 1 153 ? -6.298 -3.836 -11.679 1.00 84.38 153 LEU A CA 1
ATOM 1259 C C . LEU A 1 153 ? -6.579 -4.814 -10.532 1.00 84.38 153 LEU A C 1
ATOM 1261 O O . LEU A 1 153 ? -7.555 -4.660 -9.792 1.00 84.38 153 LEU A O 1
ATOM 1265 N N . ASP A 1 154 ? -5.710 -5.814 -10.354 1.00 89.56 154 ASP A N 1
ATOM 1266 C CA . ASP A 1 154 ? -5.874 -6.840 -9.317 1.00 89.56 154 ASP A CA 1
ATOM 1267 C C . ASP A 1 154 ? -5.188 -6.445 -7.999 1.00 89.56 154 ASP A C 1
ATOM 1269 O O . ASP A 1 154 ? -4.216 -7.059 -7.556 1.00 89.56 154 ASP A O 1
ATOM 1273 N N . ILE A 1 155 ? -5.697 -5.384 -7.360 1.00 92.56 155 ILE A N 1
ATOM 1274 C CA . ILE A 1 155 ? -5.259 -4.988 -6.016 1.00 92.56 155 ILE A CA 1
ATOM 1275 C C . ILE A 1 155 ? -5.891 -5.881 -4.943 1.00 92.56 155 ILE A C 1
ATOM 1277 O O . ILE A 1 155 ? -7.119 -6.003 -4.836 1.00 92.56 155 ILE A O 1
ATOM 1281 N N . CYS A 1 156 ? -5.028 -6.446 -4.105 1.00 97.62 156 CYS A N 1
ATOM 1282 C CA . CYS A 1 156 ? -5.383 -7.276 -2.969 1.00 97.62 156 CYS A CA 1
ATOM 1283 C C . CYS A 1 156 ? -4.748 -6.748 -1.677 1.00 97.62 156 CYS A C 1
ATOM 1285 O O . CYS A 1 156 ? -3.759 -6.012 -1.682 1.00 97.62 156 CYS A O 1
ATOM 1287 N N . TYR A 1 157 ? -5.369 -7.075 -0.551 1.00 98.56 157 TYR A N 1
ATOM 1288 C CA . TYR A 1 157 ? -5.000 -6.583 0.766 1.00 98.56 157 TYR A CA 1
ATOM 1289 C C . TYR A 1 157 ? -5.457 -7.535 1.867 1.00 98.56 157 TYR A C 1
ATOM 1291 O O . TYR A 1 157 ? -6.371 -8.342 1.697 1.00 98.56 157 TYR A O 1
ATOM 1299 N N . GLU A 1 158 ? -4.803 -7.430 3.016 1.00 98.69 158 GLU A N 1
ATOM 1300 C CA . GLU A 1 158 ? -5.090 -8.221 4.209 1.00 98.69 158 GLU A CA 1
ATOM 1301 C C . GLU A 1 158 ? -5.129 -7.311 5.431 1.00 98.69 158 GLU A C 1
ATOM 1303 O O . GLU A 1 158 ? -4.407 -6.315 5.489 1.00 98.69 158 GLU A O 1
ATOM 1308 N N . ALA A 1 159 ? -5.932 -7.691 6.422 1.00 98.56 159 ALA A N 1
ATOM 1309 C CA . ALA A 1 159 ? -5.931 -7.078 7.742 1.00 98.56 159 ALA A CA 1
ATOM 1310 C C . ALA A 1 159 ? -5.584 -8.131 8.801 1.00 98.56 159 ALA A C 1
ATOM 1312 O O . ALA A 1 159 ? -6.112 -9.250 8.778 1.00 98.56 159 ALA A O 1
ATOM 1313 N N . HIS A 1 160 ? -4.702 -7.755 9.724 1.00 98.69 160 HIS A N 1
ATOM 1314 C CA . HIS A 1 160 ? -4.427 -8.481 10.955 1.00 98.69 160 HIS A CA 1
ATOM 1315 C C . HIS A 1 160 ? -5.243 -7.860 12.082 1.00 98.69 160 HIS A C 1
ATOM 1317 O O . HIS A 1 160 ? -5.092 -6.672 12.363 1.00 98.69 160 HIS A O 1
ATOM 1323 N N . LEU A 1 161 ? -6.104 -8.646 12.721 1.00 97.81 161 LEU A N 1
ATOM 1324 C CA . LEU A 1 161 ? -6.952 -8.168 13.810 1.00 97.81 161 LEU A CA 1
ATOM 1325 C C . LEU A 1 161 ? -6.461 -8.726 15.140 1.00 97.81 161 LEU A C 1
ATOM 1327 O O . LEU A 1 161 ? -6.081 -9.898 15.222 1.00 97.81 161 LEU A O 1
ATOM 1331 N N . THR A 1 162 ? -6.554 -7.916 16.192 1.00 93.38 162 THR A N 1
ATOM 1332 C CA . THR A 1 162 ? -6.297 -8.357 17.569 1.00 93.38 162 THR A CA 1
ATOM 1333 C C . THR A 1 162 ? -7.116 -9.615 17.894 1.00 93.38 162 THR A C 1
ATOM 1335 O O . THR A 1 162 ? -8.305 -9.700 17.569 1.00 93.38 162 THR A O 1
ATOM 1338 N N . LEU A 1 163 ? -6.470 -10.615 18.507 1.00 90.12 163 LEU A N 1
ATOM 1339 C CA . LEU A 1 163 ? -7.026 -11.930 18.890 1.00 90.12 163 LEU A CA 1
ATOM 1340 C C . LEU A 1 163 ? -7.561 -12.824 17.750 1.00 90.12 163 LEU A C 1
ATOM 1342 O O . LEU A 1 163 ? -8.022 -13.932 18.022 1.00 90.12 163 LEU A O 1
ATOM 1346 N N . VAL A 1 164 ? -7.509 -12.384 16.491 1.00 95.06 164 VAL A N 1
ATOM 1347 C CA . VAL A 1 164 ? -7.955 -13.170 15.324 1.00 95.06 164 VAL A CA 1
ATOM 1348 C C . VAL A 1 164 ? -6.783 -13.517 14.410 1.00 95.06 164 VAL A C 1
ATOM 1350 O O . VAL A 1 164 ? -6.721 -14.627 13.885 1.00 95.06 164 VAL A O 1
ATOM 1353 N N . GLY A 1 165 ? -5.847 -12.588 14.228 1.00 97.50 165 GLY A N 1
ATOM 1354 C CA . GLY A 1 165 ? -4.762 -12.716 13.267 1.00 97.50 165 GLY A CA 1
ATOM 1355 C C . GLY A 1 165 ? -5.142 -12.236 11.865 1.00 97.50 165 GLY A C 1
ATOM 1356 O O . GLY A 1 165 ? -6.085 -11.460 11.684 1.00 97.50 165 GLY A O 1
ATOM 1357 N N . TRP A 1 166 ? -4.388 -12.689 10.862 1.00 98.25 166 TRP A N 1
ATOM 1358 C CA . TRP A 1 166 ? -4.640 -12.388 9.450 1.00 98.25 166 TRP A CA 1
ATOM 1359 C C . TRP A 1 166 ? -5.944 -13.034 8.968 1.00 98.25 166 TRP A C 1
ATOM 1361 O O . TRP A 1 166 ? -6.097 -14.252 9.015 1.00 98.25 166 TRP A O 1
ATOM 1371 N N . GLN A 1 167 ? -6.869 -12.231 8.441 1.00 96.38 167 GLN A N 1
ATOM 1372 C CA . GLN A 1 167 ? -8.186 -12.701 7.972 1.00 96.38 167 GLN A CA 1
ATOM 1373 C C . GLN A 1 167 ? -8.193 -13.265 6.538 1.00 96.38 167 GLN A C 1
ATOM 1375 O O . GLN A 1 167 ? -9.260 -13.484 5.950 1.00 96.38 167 GLN A O 1
ATOM 1380 N N . GLY A 1 168 ? -7.006 -13.481 5.971 1.00 96.75 168 GLY A N 1
ATOM 1381 C CA . GLY A 1 168 ? -6.809 -13.852 4.576 1.00 96.75 168 GLY A CA 1
ATOM 1382 C C . GLY A 1 168 ? -7.038 -12.696 3.602 1.00 96.75 168 GLY A C 1
ATOM 1383 O O . GLY A 1 168 ? -7.416 -11.581 3.973 1.00 96.75 168 GLY A O 1
ATOM 1384 N N . THR A 1 169 ? -6.804 -12.995 2.331 1.00 98.12 169 THR A N 1
ATOM 1385 C CA . THR A 1 169 ? -6.790 -12.017 1.248 1.00 98.12 169 THR A CA 1
ATOM 1386 C C . THR A 1 169 ? -8.179 -11.495 0.886 1.00 98.12 169 THR A C 1
ATOM 1388 O O . THR A 1 169 ? -9.144 -12.255 0.749 1.00 98.12 169 THR A O 1
ATOM 1391 N N . LYS A 1 170 ? -8.266 -10.177 0.699 1.00 98.19 170 LYS A N 1
ATOM 1392 C CA . LYS A 1 170 ? -9.399 -9.442 0.131 1.00 98.19 170 LYS A CA 1
ATOM 1393 C C . LYS A 1 170 ? -8.937 -8.707 -1.115 1.00 98.19 170 LYS A C 1
ATOM 1395 O O . LYS A 1 170 ? -7.811 -8.235 -1.164 1.00 98.19 170 LYS A O 1
ATOM 1400 N N . CYS A 1 171 ? -9.802 -8.599 -2.113 1.00 95.69 171 CYS A N 1
ATOM 1401 C CA . CYS A 1 171 ? -9.520 -7.869 -3.348 1.00 95.69 171 CYS A CA 1
ATOM 1402 C C . CYS A 1 171 ? -10.812 -7.206 -3.846 1.00 95.69 171 CYS A C 1
ATOM 1404 O O . CYS A 1 171 ? -11.906 -7.539 -3.371 1.00 95.69 171 CYS A O 1
ATOM 1406 N N . LYS A 1 172 ? -10.702 -6.312 -4.836 1.00 90.62 172 LYS A N 1
ATOM 1407 C CA . LYS A 1 172 ? -11.846 -5.813 -5.635 1.00 90.62 172 LYS A CA 1
ATOM 1408 C C . LYS A 1 172 ? -13.002 -5.271 -4.780 1.00 90.62 172 LYS A C 1
ATOM 1410 O O . LYS A 1 172 ? -14.155 -5.652 -4.955 1.00 90.62 172 LYS A O 1
ATOM 1415 N N . GLY A 1 173 ? -12.680 -4.420 -3.805 1.00 92.44 173 GLY A N 1
ATOM 1416 C CA . GLY A 1 173 ? -13.664 -3.793 -2.915 1.00 92.44 173 GLY A CA 1
ATOM 1417 C C . GLY A 1 173 ? -14.221 -4.690 -1.802 1.00 92.44 173 GLY A C 1
ATOM 1418 O O . GLY A 1 173 ? -15.106 -4.257 -1.069 1.00 92.44 173 GLY A O 1
ATOM 1419 N N . SER A 1 174 ? -13.719 -5.918 -1.639 1.00 96.19 174 SER A N 1
ATOM 1420 C CA . SER A 1 174 ? -14.122 -6.786 -0.526 1.00 96.19 174 SER A CA 1
ATOM 1421 C C . SER A 1 174 ? -13.618 -6.248 0.812 1.00 96.19 174 SER A C 1
ATOM 1423 O O . SER A 1 174 ? -12.434 -5.984 0.974 1.00 96.19 174 SER A O 1
ATOM 1425 N N . THR A 1 175 ? -14.484 -6.157 1.815 1.00 97.06 175 THR A N 1
ATOM 1426 C CA . THR A 1 175 ? -14.103 -5.622 3.128 1.00 97.06 175 THR A CA 1
ATOM 1427 C C . THR A 1 175 ? -13.056 -6.484 3.847 1.00 97.06 175 THR A C 1
ATOM 1429 O O . THR A 1 175 ? -13.240 -7.692 4.026 1.00 97.06 175 THR A O 1
ATOM 1432 N N . ALA A 1 176 ? -11.984 -5.838 4.309 1.00 98.06 176 ALA A N 1
ATOM 1433 C CA . ALA A 1 176 ? -11.057 -6.342 5.317 1.00 98.06 176 ALA A CA 1
ATOM 1434 C C . ALA A 1 176 ? -11.393 -5.715 6.679 1.00 98.06 176 ALA A C 1
ATOM 1436 O O . ALA A 1 176 ? -11.776 -4.546 6.732 1.00 98.06 176 ALA A O 1
ATOM 1437 N N . GLY A 1 177 ? -11.254 -6.466 7.773 1.00 97.00 177 GLY A N 1
ATOM 1438 C CA . GLY A 1 177 ? -11.664 -6.016 9.104 1.00 97.00 177 GLY A CA 1
ATOM 1439 C C . GLY A 1 177 ? -13.090 -6.416 9.484 1.00 97.00 177 GLY A C 1
ATOM 1440 O O . GLY A 1 177 ? -13.715 -7.278 8.862 1.00 97.00 177 GLY A O 1
ATOM 1441 N N . THR A 1 178 ? -13.604 -5.802 10.548 1.00 94.75 178 THR A N 1
ATOM 1442 C CA . THR A 1 178 ? -14.953 -6.053 11.074 1.00 94.75 178 THR A CA 1
ATOM 1443 C C . THR A 1 178 ? -15.563 -4.768 11.601 1.00 94.75 178 THR A C 1
ATOM 1445 O O . THR A 1 178 ? -14.922 -4.075 12.374 1.00 94.75 178 THR A O 1
ATOM 1448 N N . THR A 1 179 ? -16.822 -4.493 11.286 1.00 92.81 179 THR A N 1
ATOM 1449 C CA . THR A 1 179 ? -17.542 -3.326 11.816 1.00 92.81 179 THR A CA 1
ATOM 1450 C C . THR A 1 179 ? -18.194 -3.634 13.165 1.00 92.81 179 THR A C 1
ATOM 1452 O O . THR A 1 179 ? -18.926 -4.619 13.275 1.00 92.81 179 THR A O 1
ATOM 1455 N N . GLY A 1 180 ? -17.961 -2.799 14.186 1.00 84.56 180 GLY A N 1
ATOM 1456 C CA . GLY A 1 180 ? -18.715 -2.822 15.451 1.00 84.56 180 GLY A CA 1
ATOM 1457 C C . GLY A 1 180 ? -18.487 -4.046 16.348 1.00 84.56 180 GLY A C 1
ATOM 1458 O O . GLY A 1 180 ? -19.213 -4.240 17.320 1.00 84.56 180 GLY A O 1
ATOM 1459 N N . GLN A 1 181 ? -17.488 -4.879 16.047 1.00 88.81 181 GLN A N 1
ATOM 1460 C CA . GLN A 1 181 ? -17.164 -6.082 16.828 1.00 88.81 181 GLN A CA 1
ATOM 1461 C C . GLN A 1 181 ? -16.091 -5.842 17.899 1.00 88.81 181 GLN A C 1
ATOM 1463 O O . GLN A 1 181 ? -15.623 -6.805 18.500 1.00 88.81 181 GLN A O 1
ATOM 1468 N N . GLN A 1 182 ? -15.676 -4.585 18.117 1.00 84.19 182 GLN A N 1
ATOM 1469 C CA . GLN A 1 182 ? -14.589 -4.212 19.039 1.00 84.19 182 GLN A CA 1
ATOM 1470 C C . GLN A 1 182 ? -13.271 -4.953 18.743 1.00 84.19 182 GLN A C 1
ATOM 1472 O O . GLN A 1 182 ? -12.472 -5.223 19.635 1.00 84.19 182 GLN A O 1
ATOM 1477 N N . ARG A 1 183 ? -13.049 -5.305 17.471 1.00 86.88 183 ARG A N 1
ATOM 1478 C CA . ARG A 1 183 ? -11.811 -5.920 16.990 1.00 86.88 183 ARG A CA 1
ATOM 1479 C C . ARG A 1 183 ? -11.077 -4.910 16.135 1.00 86.88 183 ARG A C 1
ATOM 1481 O O . ARG A 1 183 ? -11.542 -4.534 15.062 1.00 86.88 183 ARG A O 1
ATOM 1488 N N . GLN A 1 184 ? -9.947 -4.464 16.650 1.00 89.94 184 GLN A N 1
ATOM 1489 C CA . GLN A 1 184 ? -9.109 -3.464 16.015 1.00 89.94 184 GLN A CA 1
ATOM 1490 C C . GLN A 1 184 ? -8.155 -4.093 15.000 1.00 89.94 184 GLN A C 1
ATOM 1492 O O . GLN A 1 184 ? -7.650 -5.199 15.212 1.00 89.94 184 GLN A O 1
ATOM 1497 N N . ILE A 1 185 ? -7.924 -3.388 13.893 1.00 98.38 185 ILE A N 1
ATOM 1498 C CA . ILE A 1 185 ? -6.873 -3.739 12.938 1.00 98.38 185 ILE A CA 1
ATOM 1499 C C . ILE A 1 185 ? -5.536 -3.298 13.539 1.00 98.38 185 ILE A C 1
ATOM 1501 O O . ILE A 1 185 ? -5.402 -2.145 13.935 1.00 98.38 185 ILE A O 1
ATOM 1505 N N . GLU A 1 186 ? -4.556 -4.196 13.600 1.00 98.56 186 GLU A N 1
ATOM 1506 C CA . GLU A 1 186 ? -3.198 -3.917 14.101 1.00 98.56 186 GLU A CA 1
ATOM 1507 C C . GLU A 1 186 ? -2.182 -3.737 12.969 1.00 98.56 186 GLU A C 1
ATOM 1509 O O . GLU A 1 186 ? -1.211 -2.995 13.116 1.00 98.56 186 GLU A O 1
ATOM 1514 N N . ALA A 1 187 ? -2.401 -4.417 11.842 1.00 98.75 187 ALA A N 1
ATOM 1515 C CA . ALA A 1 187 ? -1.540 -4.349 10.670 1.00 98.75 187 ALA A CA 1
ATOM 1516 C C . ALA A 1 187 ? -2.303 -4.618 9.377 1.00 98.75 187 ALA A C 1
ATOM 1518 O O . ALA A 1 187 ? -3.358 -5.260 9.366 1.00 98.75 187 ALA A O 1
ATOM 1519 N N . ILE A 1 188 ? -1.706 -4.167 8.278 1.00 98.88 188 ILE A N 1
ATOM 1520 C CA . ILE A 1 188 ? -2.192 -4.390 6.924 1.00 98.88 188 ILE A CA 1
ATOM 1521 C C . ILE A 1 188 ? -1.085 -4.899 6.004 1.00 98.88 188 ILE A C 1
ATOM 1523 O O . ILE A 1 188 ? 0.109 -4.703 6.248 1.00 98.88 188 ILE A O 1
ATOM 1527 N N . ARG A 1 189 ? -1.521 -5.527 4.915 1.00 98.81 189 ARG A N 1
ATOM 1528 C CA . ARG A 1 189 ? -0.733 -5.770 3.704 1.00 98.81 189 ARG A CA 1
ATOM 1529 C C . ARG A 1 189 ? -1.524 -5.276 2.512 1.00 98.81 189 ARG A C 1
ATOM 1531 O O . ARG A 1 189 ? -2.741 -5.443 2.489 1.00 98.81 189 ARG A O 1
ATOM 1538 N N . VAL A 1 190 ? -0.838 -4.730 1.519 1.00 98.38 190 VAL A N 1
ATOM 1539 C CA . VAL A 1 190 ? -1.416 -4.329 0.231 1.00 98.38 190 VAL A CA 1
ATOM 1540 C C . VAL A 1 190 ? -0.463 -4.772 -0.871 1.00 98.38 190 VAL A C 1
ATOM 1542 O O . VAL A 1 190 ? 0.752 -4.694 -0.688 1.00 98.38 190 VAL A O 1
ATOM 1545 N N . TYR A 1 191 ? -0.986 -5.282 -1.983 1.00 97.31 191 TYR A N 1
ATOM 1546 C CA . TYR A 1 191 ? -0.184 -5.724 -3.123 1.00 97.31 191 TYR A CA 1
ATOM 1547 C C . TYR A 1 191 ? -1.001 -5.823 -4.414 1.00 97.31 191 TYR A C 1
ATOM 1549 O O . TYR A 1 191 ? -2.222 -5.978 -4.386 1.00 97.31 191 TYR A O 1
ATOM 1557 N N . PHE A 1 192 ? -0.307 -5.775 -5.550 1.00 94.69 192 PHE A N 1
ATOM 1558 C CA . PHE A 1 192 ? -0.856 -6.148 -6.854 1.00 94.69 192 PHE A CA 1
ATOM 1559 C C . PHE A 1 192 ? -0.637 -7.642 -7.088 1.00 94.69 192 PHE A C 1
ATOM 1561 O O . PHE A 1 192 ? 0.500 -8.097 -7.188 1.00 94.69 192 PHE A O 1
ATOM 1568 N N . ASN A 1 193 ? -1.720 -8.412 -7.151 1.00 92.56 193 ASN A N 1
ATOM 1569 C CA . ASN A 1 193 ? -1.668 -9.868 -7.282 1.00 92.56 193 ASN A CA 1
ATOM 1570 C C . ASN A 1 193 ? -1.254 -10.328 -8.694 1.00 92.56 193 ASN A C 1
ATOM 1572 O O . ASN A 1 193 ? -0.677 -11.399 -8.859 1.00 92.56 193 ASN A O 1
ATOM 1576 N N . ASP A 1 194 ? -1.494 -9.498 -9.707 1.00 89.00 194 ASP A N 1
ATOM 1577 C CA . ASP A 1 194 ? -1.088 -9.711 -11.101 1.00 89.00 194 ASP A CA 1
ATOM 1578 C C . ASP A 1 194 ? 0.305 -9.137 -11.430 1.00 89.00 194 ASP A C 1
ATOM 1580 O O . ASP A 1 194 ? 0.778 -9.260 -12.561 1.00 89.00 194 ASP A O 1
ATOM 1584 N N . GLY A 1 195 ? 0.972 -8.504 -10.457 1.00 88.69 195 GLY A N 1
ATOM 1585 C CA . GLY A 1 195 ? 2.260 -7.844 -10.656 1.00 88.69 195 GLY A CA 1
ATOM 1586 C C . GLY A 1 195 ? 2.193 -6.607 -11.557 1.00 88.69 195 GLY A C 1
ATOM 1587 O O . GLY A 1 195 ? 3.228 -6.201 -12.089 1.00 88.69 195 GLY A O 1
ATOM 1588 N N . SER A 1 196 ? 1.013 -5.997 -11.739 1.00 89.25 196 SER A N 1
ATOM 1589 C CA . SER A 1 196 ? 0.817 -4.820 -12.601 1.00 89.25 196 SER A CA 1
ATOM 1590 C C . SER A 1 196 ? 1.425 -3.526 -12.047 1.00 89.25 196 SER A C 1
ATOM 1592 O O . SER A 1 196 ? 1.450 -2.501 -12.732 1.00 89.25 196 SER A O 1
ATOM 1594 N N . GLY A 1 197 ? 1.875 -3.535 -10.795 1.00 92.62 197 GLY A N 1
ATOM 1595 C CA . GLY A 1 197 ? 2.388 -2.348 -10.135 1.00 92.62 197 GLY A CA 1
ATOM 1596 C C . GLY A 1 197 ? 2.928 -2.614 -8.740 1.00 92.62 197 GLY A C 1
ATOM 1597 O O . GLY A 1 197 ? 3.115 -3.753 -8.305 1.00 92.62 197 GLY A O 1
ATOM 1598 N N . ILE A 1 198 ? 3.151 -1.519 -8.026 1.00 95.31 198 ILE A N 1
ATOM 1599 C CA . ILE A 1 198 ? 3.650 -1.502 -6.660 1.00 95.31 198 ILE A CA 1
ATOM 1600 C C . ILE A 1 198 ? 2.806 -0.576 -5.794 1.00 95.31 198 ILE A C 1
ATOM 1602 O O . ILE A 1 198 ? 2.537 0.572 -6.155 1.00 95.31 198 ILE A O 1
ATOM 1606 N N . ALA A 1 199 ? 2.379 -1.097 -4.646 1.00 95.69 199 ALA A N 1
ATOM 1607 C CA . ALA A 1 199 ? 1.757 -0.322 -3.589 1.00 95.69 199 ALA A CA 1
ATOM 1608 C C . ALA A 1 199 ? 2.818 0.094 -2.566 1.00 95.69 199 ALA A C 1
ATOM 1610 O O . ALA A 1 199 ? 3.629 -0.733 -2.160 1.00 95.69 199 ALA A O 1
ATOM 1611 N N . TYR A 1 200 ? 2.776 1.346 -2.116 1.00 97.44 200 TYR A N 1
ATOM 1612 C CA . TYR A 1 200 ? 3.508 1.837 -0.949 1.00 97.44 200 TYR A CA 1
ATOM 1613 C C . TYR A 1 200 ? 2.502 2.176 0.127 1.00 97.44 200 TYR A C 1
ATOM 1615 O O . TYR A 1 200 ? 1.540 2.882 -0.150 1.00 97.44 200 TYR A O 1
ATOM 1623 N N . TYR A 1 201 ? 2.700 1.711 1.349 1.00 98.00 201 TYR A N 1
ATOM 1624 C CA . TYR A 1 201 ? 1.784 2.022 2.440 1.00 98.00 201 TYR A CA 1
ATOM 1625 C C . TYR A 1 201 ? 2.504 2.084 3.772 1.00 98.00 201 TYR A C 1
ATOM 1627 O O . TYR A 1 201 ? 3.544 1.464 3.971 1.00 98.00 201 TYR A O 1
ATOM 1635 N N . LYS A 1 202 ? 1.957 2.883 4.676 1.00 98.38 202 LYS A N 1
ATOM 1636 C CA . LYS A 1 202 ? 2.430 2.982 6.051 1.00 98.38 202 LYS A CA 1
ATOM 1637 C C . LYS A 1 202 ? 1.275 3.330 6.960 1.00 98.38 202 LYS A C 1
ATOM 1639 O O . LYS A 1 202 ? 0.335 3.998 6.524 1.00 98.38 202 LYS A O 1
ATOM 1644 N N . SER A 1 203 ? 1.360 2.908 8.209 1.00 98.69 203 SER A N 1
ATOM 1645 C CA . SER A 1 203 ? 0.258 3.015 9.152 1.00 98.69 203 SER A CA 1
ATOM 1646 C C . SER A 1 203 ? 0.532 4.063 10.225 1.00 98.69 203 SER A C 1
ATOM 1648 O O . SER A 1 203 ? 1.679 4.321 10.599 1.00 98.69 203 SER A O 1
ATOM 1650 N N . TYR A 1 204 ? -0.540 4.678 10.714 1.00 98.69 204 TYR A N 1
ATOM 1651 C CA . TYR A 1 204 ? -0.549 5.457 11.941 1.00 98.69 204 TYR A CA 1
ATOM 1652 C C . TYR A 1 204 ? -0.954 4.526 13.083 1.00 98.69 204 TYR A C 1
ATOM 1654 O O . TYR A 1 204 ? -2.108 4.100 13.172 1.00 98.69 204 TYR A O 1
ATOM 1662 N N . ILE A 1 205 ? 0.012 4.180 13.929 1.00 98.69 205 ILE A N 1
ATOM 1663 C CA . ILE A 1 205 ? -0.154 3.219 15.021 1.00 98.69 205 ILE A CA 1
ATOM 1664 C C . ILE A 1 205 ? -0.424 3.994 16.309 1.00 98.69 205 ILE A C 1
ATOM 1666 O O . ILE A 1 205 ? 0.257 4.987 16.594 1.00 98.69 205 ILE A O 1
ATOM 1670 N N . GLU A 1 206 ? -1.386 3.540 17.111 1.00 97.69 206 GLU A N 1
ATOM 1671 C CA . GLU A 1 206 ? -1.694 4.197 18.380 1.00 97.69 206 GLU A CA 1
ATOM 1672 C C . GLU A 1 206 ? -0.445 4.364 19.259 1.00 97.69 206 GLU A C 1
ATOM 1674 O O . GLU A 1 206 ? 0.434 3.499 19.312 1.00 97.69 206 GLU A O 1
ATOM 1679 N N . ASN A 1 207 ? -0.349 5.508 19.939 1.00 95.88 207 ASN A N 1
ATOM 1680 C CA . ASN A 1 207 ? 0.770 5.878 20.816 1.00 95.88 207 ASN A CA 1
ATOM 1681 C C . ASN A 1 207 ? 2.168 5.912 20.153 1.00 95.88 207 ASN A C 1
ATOM 1683 O O . ASN A 1 207 ? 3.150 6.203 20.835 1.00 95.88 207 ASN A O 1
ATOM 1687 N N . ARG A 1 208 ? 2.286 5.639 18.846 1.00 97.81 208 ARG A N 1
ATOM 1688 C CA . ARG A 1 208 ? 3.553 5.657 18.086 1.00 97.81 208 ARG A CA 1
ATOM 1689 C C . ARG A 1 208 ? 3.534 6.646 16.924 1.00 97.81 208 ARG A C 1
ATOM 1691 O O . ARG A 1 208 ? 4.582 7.162 16.550 1.00 97.81 208 ARG A O 1
ATOM 1698 N N . GLY A 1 209 ? 2.354 6.933 16.384 1.00 98.19 209 GLY A N 1
ATOM 1699 C CA . GLY A 1 209 ? 2.183 7.796 15.226 1.00 98.19 209 GLY A CA 1
ATOM 1700 C C . GLY A 1 209 ? 2.499 7.089 13.909 1.00 98.19 209 GLY A C 1
ATOM 1701 O O . GLY A 1 209 ? 2.376 5.869 13.798 1.00 98.19 209 GLY A O 1
ATOM 1702 N N . TRP A 1 210 ? 2.876 7.872 12.896 1.00 98.31 210 TRP A N 1
ATOM 1703 C CA . TRP A 1 210 ? 3.256 7.352 11.583 1.00 98.31 210 TRP A CA 1
ATOM 1704 C C . TRP A 1 210 ? 4.528 6.511 11.657 1.00 98.31 210 TRP A C 1
ATOM 1706 O O . TRP A 1 210 ? 5.533 6.948 12.219 1.00 98.31 210 TRP A O 1
ATOM 1716 N N . GLU A 1 211 ? 4.519 5.353 11.000 1.00 98.31 211 GLU A N 1
ATOM 1717 C CA . GLU A 1 211 ? 5.754 4.620 10.721 1.00 98.31 211 GLU A CA 1
ATOM 1718 C C . GLU A 1 211 ? 6.752 5.499 9.943 1.00 98.31 211 GLU A C 1
ATOM 1720 O O . GLU A 1 211 ? 6.387 6.295 9.067 1.00 98.31 211 GLU A O 1
ATOM 1725 N N . SER A 1 212 ? 8.037 5.353 10.275 1.00 96.94 212 SER A N 1
ATOM 1726 C CA . SER A 1 212 ? 9.125 6.153 9.699 1.00 96.94 212 SER A CA 1
ATOM 1727 C C . SER A 1 212 ? 9.439 5.809 8.246 1.00 96.94 212 SER A C 1
ATOM 1729 O O . SER A 1 212 ? 10.090 6.604 7.573 1.00 96.94 212 SER A O 1
ATOM 1731 N N . SER A 1 213 ? 9.006 4.636 7.784 1.00 96.44 213 SER A N 1
ATOM 1732 C CA . SER A 1 213 ? 9.303 4.109 6.456 1.00 96.44 213 SER A CA 1
ATOM 1733 C C . SER A 1 213 ? 8.059 3.522 5.807 1.00 96.44 213 SER A C 1
ATOM 1735 O O . SER A 1 213 ? 7.126 3.095 6.490 1.00 96.44 213 SER A O 1
ATOM 1737 N N . TRP A 1 214 ? 8.052 3.511 4.480 1.00 97.81 214 TRP A N 1
ATOM 1738 C CA . TRP A 1 214 ? 7.008 2.868 3.694 1.00 97.81 214 TRP A CA 1
ATOM 1739 C C . TRP A 1 214 ? 7.243 1.356 3.600 1.00 97.81 214 TRP A C 1
ATOM 1741 O O . TRP A 1 214 ? 8.364 0.889 3.415 1.00 97.81 214 TRP A O 1
ATOM 1751 N N . SER A 1 215 ? 6.160 0.591 3.682 1.00 98.06 215 SER A N 1
ATOM 1752 C CA . SER A 1 215 ? 6.094 -0.812 3.273 1.00 98.06 215 SER A CA 1
ATOM 1753 C C . SER A 1 215 ? 5.701 -0.913 1.801 1.00 98.06 215 SER A C 1
ATOM 1755 O O . SER A 1 215 ? 5.050 -0.007 1.277 1.00 98.06 215 SER A O 1
ATOM 1757 N N . THR A 1 216 ? 6.064 -2.015 1.141 1.00 97.62 216 THR A N 1
ATOM 1758 C CA . THR A 1 216 ? 5.658 -2.314 -0.244 1.00 97.62 216 THR A CA 1
ATOM 1759 C C . THR A 1 216 ? 4.869 -3.613 -0.364 1.00 97.62 216 THR A C 1
ATOM 1761 O O . THR A 1 216 ? 4.499 -4.202 0.653 1.00 97.62 216 THR A O 1
ATOM 1764 N N . ASN A 1 217 ? 4.549 -4.029 -1.596 1.00 97.50 217 ASN A N 1
ATOM 1765 C CA . ASN A 1 217 ? 3.764 -5.219 -1.927 1.00 97.50 217 ASN A CA 1
ATOM 1766 C C . ASN A 1 217 ? 3.974 -6.377 -0.928 1.00 97.50 217 ASN A C 1
ATOM 1768 O O . ASN A 1 217 ? 5.040 -6.982 -0.848 1.00 97.50 217 ASN A O 1
ATOM 1772 N N . GLY A 1 218 ? 2.941 -6.662 -0.129 1.00 97.12 218 GLY A N 1
ATOM 1773 C CA . GLY A 1 218 ? 2.899 -7.797 0.801 1.00 97.12 218 GLY A CA 1
ATOM 1774 C C . GLY A 1 218 ? 3.709 -7.657 2.102 1.00 97.12 218 GLY A C 1
ATOM 1775 O O . GLY A 1 218 ? 3.548 -8.490 2.999 1.00 97.12 218 GLY A O 1
ATOM 1776 N N . ALA A 1 219 ? 4.539 -6.621 2.254 1.00 97.94 219 ALA A N 1
ATOM 1777 C CA . ALA A 1 219 ? 5.239 -6.328 3.505 1.00 97.94 219 ALA A CA 1
ATOM 1778 C C . ALA A 1 219 ? 4.266 -5.904 4.626 1.00 97.94 219 ALA A C 1
ATOM 1780 O O . ALA A 1 219 ? 3.178 -5.404 4.385 1.00 97.94 219 ALA A O 1
ATOM 1781 N N . ILE A 1 220 ? 4.617 -6.128 5.890 1.00 98.62 220 ILE A N 1
ATOM 1782 C CA . ILE A 1 220 ? 3.731 -5.750 7.001 1.00 98.62 220 ILE A CA 1
ATOM 1783 C C . ILE A 1 220 ? 3.905 -4.261 7.301 1.00 98.62 220 ILE A C 1
ATOM 1785 O O . ILE A 1 220 ? 5.022 -3.837 7.579 1.00 98.62 220 ILE A O 1
ATOM 1789 N N . SER A 1 221 ? 2.798 -3.518 7.336 1.00 98.75 221 SER A N 1
ATOM 1790 C CA . SER A 1 221 ? 2.718 -2.181 7.934 1.00 98.75 221 SER A CA 1
ATOM 1791 C C . SER A 1 221 ? 1.819 -2.238 9.167 1.00 98.75 221 SER A C 1
ATOM 1793 O O . SER A 1 221 ? 0.709 -2.770 9.088 1.00 98.75 221 SER A O 1
ATOM 1795 N N . GLY A 1 222 ? 2.293 -1.719 10.302 1.00 98.56 222 GLY A N 1
ATOM 1796 C CA . GLY A 1 222 ? 1.637 -1.859 11.602 1.00 98.56 222 GLY A CA 1
ATOM 1797 C C . GLY A 1 222 ? 2.329 -2.860 12.531 1.00 98.56 222 GLY A C 1
ATOM 1798 O O . GLY A 1 222 ? 3.532 -3.101 12.454 1.00 98.56 222 GLY A O 1
ATOM 1799 N N . THR A 1 223 ? 1.565 -3.453 13.447 1.00 97.81 223 THR A N 1
ATOM 1800 C CA . THR A 1 223 ? 2.060 -4.454 14.404 1.00 97.81 223 THR A CA 1
ATOM 1801 C C . THR A 1 223 ? 1.219 -5.725 14.376 1.00 97.81 223 THR A C 1
ATOM 1803 O O . THR A 1 223 ? 0.112 -5.746 13.855 1.00 97.81 223 THR A O 1
ATOM 1806 N N . THR A 1 224 ? 1.744 -6.815 14.931 1.00 97.38 224 THR A N 1
ATOM 1807 C CA . THR A 1 224 ? 0.967 -8.049 15.113 1.00 97.38 224 THR A CA 1
ATOM 1808 C C . THR A 1 224 ? 1.133 -8.531 16.544 1.00 97.38 224 THR A C 1
ATOM 1810 O O . THR A 1 224 ? 2.263 -8.603 17.033 1.00 97.38 224 THR A O 1
ATOM 1813 N N . ASN A 1 225 ? 0.023 -8.856 17.210 1.00 95.44 225 ASN A N 1
ATOM 1814 C CA . ASN A 1 225 ? -0.016 -9.377 18.582 1.00 95.44 225 ASN A CA 1
ATOM 1815 C C . ASN A 1 225 ? 0.634 -8.439 19.615 1.00 95.44 225 ASN A C 1
ATOM 1817 O O . ASN A 1 225 ? 1.284 -8.899 20.554 1.00 95.44 225 ASN A O 1
ATOM 1821 N N . GLN A 1 226 ? 0.514 -7.126 19.409 1.00 95.81 226 GLN A N 1
ATOM 1822 C CA . GLN A 1 226 ? 0.989 -6.112 20.361 1.00 95.81 226 GLN A CA 1
ATOM 1823 C C . GLN A 1 226 ? -0.156 -5.324 20.999 1.00 95.81 226 GLN A C 1
ATOM 1825 O O . GLN A 1 226 ? 0.122 -4.411 21.770 1.00 95.81 226 GLN A O 1
ATOM 1830 N N . ASP A 1 227 ? -1.411 -5.645 20.662 1.00 94.50 227 ASP A N 1
ATOM 1831 C CA . ASP A 1 227 ? -2.607 -4.923 21.103 1.00 94.50 227 ASP A CA 1
ATOM 1832 C C . ASP A 1 227 ? -2.562 -3.424 20.758 1.00 94.50 227 ASP A C 1
ATOM 1834 O O . ASP A 1 227 ? -3.177 -2.605 21.435 1.00 94.50 227 ASP A O 1
ATOM 1838 N N . LEU A 1 228 ? -1.834 -3.070 19.690 1.00 96.56 228 LEU A N 1
ATOM 1839 C CA . LEU A 1 228 ? -1.730 -1.709 19.171 1.00 96.56 228 LEU A CA 1
ATOM 1840 C C . LEU A 1 228 ? -2.528 -1.586 17.879 1.00 96.56 228 LEU A C 1
ATOM 1842 O O . LEU A 1 228 ? -2.149 -2.141 16.843 1.00 96.56 228 LEU A O 1
ATOM 1846 N N . ARG A 1 229 ? -3.622 -0.829 17.936 1.00 97.50 229 ARG A N 1
ATOM 1847 C CA . ARG A 1 229 ? -4.4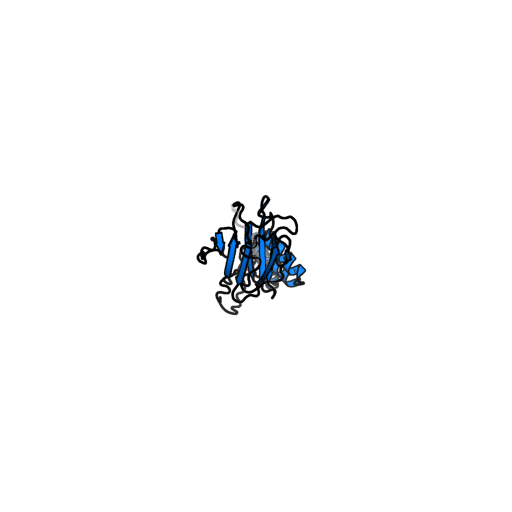76 -0.560 16.781 1.00 97.50 229 ARG A CA 1
ATOM 1848 C C . ARG A 1 229 ? -3.851 0.433 15.811 1.00 97.50 229 ARG A C 1
ATOM 1850 O O . ARG A 1 229 ? -3.093 1.334 16.183 1.00 97.50 229 ARG A O 1
ATOM 1857 N N . LEU A 1 230 ? -4.280 0.322 14.566 1.00 98.56 230 LEU A N 1
ATOM 1858 C CA . LEU A 1 230 ? -4.159 1.381 13.585 1.00 98.56 230 LEU A CA 1
ATOM 1859 C C . LEU A 1 230 ? -5.286 2.394 13.794 1.00 98.56 230 LEU A C 1
ATOM 1861 O O . LEU A 1 230 ? -6.446 2.014 13.965 1.00 98.56 230 LEU A O 1
ATOM 1865 N N . GLU A 1 231 ? -4.959 3.682 13.744 1.00 98.06 231 GLU A N 1
ATOM 1866 C CA . GLU A 1 231 ? -5.974 4.736 13.581 1.00 98.06 231 GLU A CA 1
ATOM 1867 C C . GLU A 1 231 ? -6.255 4.994 12.101 1.00 98.06 231 GLU A C 1
ATOM 1869 O O . GLU A 1 231 ? -7.384 5.277 11.710 1.00 98.06 231 GLU A O 1
ATOM 1874 N N . GLY A 1 232 ? -5.239 4.822 11.259 1.00 97.44 232 GLY A N 1
ATOM 1875 C CA . GLY A 1 232 ? -5.355 4.953 9.819 1.00 97.44 232 GLY A CA 1
ATOM 1876 C C . GLY A 1 232 ? -4.083 4.538 9.097 1.00 97.44 232 GLY A C 1
ATOM 1877 O O . GLY A 1 232 ? -3.094 4.149 9.718 1.00 97.44 232 GLY A O 1
ATOM 1878 N N . PHE A 1 233 ? -4.093 4.625 7.774 1.00 98.25 233 PHE A N 1
ATOM 1879 C CA . PHE A 1 233 ? -2.927 4.374 6.937 1.00 98.25 233 PHE A CA 1
ATOM 1880 C C . PHE A 1 233 ? -2.934 5.263 5.695 1.00 98.25 233 PHE A C 1
ATOM 1882 O O . PHE A 1 233 ? -3.968 5.792 5.283 1.00 98.25 233 PHE A O 1
ATOM 1889 N N . LYS A 1 234 ? -1.752 5.432 5.104 1.00 96.12 234 LYS A N 1
ATOM 1890 C CA . LYS A 1 234 ? -1.570 6.027 3.778 1.00 96.12 234 LYS A CA 1
ATOM 1891 C C . LYS A 1 234 ? -1.247 4.936 2.780 1.00 96.12 234 LYS A C 1
ATOM 1893 O O . LYS A 1 234 ? -0.530 3.998 3.123 1.00 96.12 234 LYS A O 1
ATOM 1898 N N . VAL A 1 235 ? -1.708 5.096 1.547 1.00 94.88 235 VAL A N 1
ATOM 1899 C CA . VAL A 1 235 ? -1.339 4.231 0.428 1.00 94.88 235 VAL A CA 1
ATOM 1900 C C . VAL A 1 235 ? -1.046 5.046 -0.828 1.00 94.88 235 VAL A C 1
ATOM 1902 O O . VAL A 1 235 ? -1.733 6.027 -1.113 1.00 94.88 235 VAL A O 1
ATOM 1905 N N . ARG A 1 236 ? -0.018 4.634 -1.574 1.00 92.25 236 ARG A N 1
ATOM 1906 C CA . ARG A 1 236 ? 0.326 5.126 -2.907 1.00 92.25 236 ARG A CA 1
ATOM 1907 C C . ARG A 1 236 ? 0.496 3.991 -3.898 1.00 92.25 236 ARG A C 1
ATOM 1909 O O . ARG A 1 236 ? 0.900 2.900 -3.508 1.00 92.25 236 ARG A O 1
ATOM 1916 N N . PHE A 1 237 ? 0.263 4.271 -5.176 1.00 90.81 237 PHE A N 1
ATOM 1917 C CA . PHE A 1 237 ? 0.411 3.293 -6.253 1.00 90.81 237 PHE A CA 1
ATOM 1918 C C . PHE A 1 237 ? 1.268 3.837 -7.391 1.00 90.81 237 PHE A C 1
ATOM 1920 O O . PHE A 1 237 ? 1.100 4.985 -7.801 1.00 90.81 237 PHE A O 1
ATOM 1927 N N . TYR A 1 238 ? 2.131 2.978 -7.929 1.00 92.19 238 TYR A N 1
ATOM 1928 C CA . TYR A 1 238 ? 2.717 3.149 -9.254 1.00 92.19 238 TYR A CA 1
ATOM 1929 C C . TYR A 1 238 ? 2.501 1.893 -10.087 1.00 92.19 238 TYR A C 1
ATOM 1931 O O . TYR A 1 238 ? 2.495 0.781 -9.559 1.00 92.19 238 TYR A O 1
ATOM 1939 N N . PHE A 1 239 ? 2.364 2.081 -11.393 1.00 89.94 239 PHE A N 1
ATOM 1940 C CA . PHE A 1 239 ? 2.094 1.014 -12.354 1.00 89.94 239 PHE A CA 1
ATOM 1941 C C . PHE A 1 239 ? 3.275 0.832 -13.297 1.00 89.94 239 PHE A C 1
ATOM 1943 O O . PHE A 1 239 ? 4.026 1.781 -13.541 1.00 89.94 239 PHE A O 1
ATOM 1950 N N . TYR A 1 240 ? 3.432 -0.382 -13.809 1.00 87.44 240 TYR A N 1
ATOM 1951 C CA . TYR A 1 240 ? 4.486 -0.732 -14.762 1.00 87.44 240 TYR A CA 1
ATOM 1952 C C . TYR A 1 240 ? 4.039 -0.526 -16.224 1.00 87.44 240 TYR A C 1
ATOM 1954 O O . TYR A 1 240 ? 2.828 -0.382 -16.510 1.00 87.44 240 TYR A O 1
#

Radius of gyration: 26.51 Å; chains: 1; bounding box: 82×66×65 Å

Foldseek 3Di:
DDDDDDDDPDPVVVVVVVVVVVVVVVVVVVVVVLVPQAAQFKAFLQRHTDQFDALQVLVVVLVVCVVVVVPSNSVNHCVQADNRRGGPDPDDPDPCPDDGPSQWDKDKWWQKPPPGIDDRDDPPPDPPRFKDKYFDFPPPIATAKMFIATPPFWKKKWFQKAPPGTPDIDTHGDMHGDPPPPIATFKMAIAGPVQFWKKWKAFQKPPPGTDPHTDMHGDIHGDHNPPIHTRIMMMGIIGD